Protein AF-A0A3N9UW97-F1 (afdb_monomer_lite)

Structure (mmCIF, N/CA/C/O backbone):
data_AF-A0A3N9UW97-F1
#
_entry.id   AF-A0A3N9UW97-F1
#
loop_
_atom_site.group_PDB
_atom_site.id
_atom_site.type_symbol
_atom_site.label_atom_id
_atom_site.label_alt_id
_atom_site.label_comp_id
_atom_site.label_asym_id
_atom_site.label_entity_id
_atom_site.label_seq_id
_atom_site.pdbx_PDB_ins_code
_atom_site.Cartn_x
_atom_site.Cartn_y
_atom_site.Cartn_z
_atom_site.occupancy
_atom_site.B_iso_or_equiv
_atom_site.auth_seq_id
_atom_site.auth_comp_id
_atom_site.auth_asym_id
_atom_site.auth_atom_id
_atom_site.pdbx_PDB_model_num
ATOM 1 N N . MET A 1 1 ? 48.682 -9.856 -113.787 1.00 35.09 1 MET A N 1
ATOM 2 C CA . MET A 1 1 ? 50.123 -9.952 -114.122 1.00 35.09 1 MET A CA 1
ATOM 3 C C . MET A 1 1 ? 50.894 -9.287 -112.986 1.00 35.09 1 MET A C 1
ATOM 5 O O . MET A 1 1 ? 50.581 -8.142 -112.713 1.00 35.09 1 MET A O 1
ATOM 9 N N . LYS A 1 2 ? 51.543 -10.086 -112.112 1.00 31.75 2 LYS A N 1
ATOM 10 C CA . LYS A 1 2 ? 53.013 -10.136 -111.846 1.00 31.75 2 LYS A CA 1
ATOM 11 C C . LYS A 1 2 ? 53.620 -8.769 -111.469 1.00 31.75 2 LYS A C 1
ATOM 13 O O . LYS A 1 2 ? 53.359 -7.817 -112.177 1.00 31.75 2 LYS A O 1
ATOM 18 N N . GLN A 1 3 ? 54.495 -8.561 -110.486 1.00 30.38 3 GLN A N 1
ATOM 19 C CA . GLN A 1 3 ? 55.274 -9.340 -109.503 1.00 30.38 3 GLN A CA 1
ATOM 20 C C . GLN A 1 3 ? 55.984 -8.245 -108.657 1.00 30.38 3 GLN A C 1
ATOM 22 O O . GLN A 1 3 ? 56.457 -7.274 -109.233 1.00 30.38 3 GLN A O 1
ATOM 27 N N . HIS A 1 4 ? 55.852 -8.202 -107.329 1.00 30.30 4 HIS A N 1
ATOM 28 C CA . HIS A 1 4 ? 56.923 -8.406 -106.323 1.00 30.30 4 HIS A CA 1
ATOM 29 C C . HIS A 1 4 ? 58.379 -7.996 -106.671 1.00 30.30 4 HIS A C 1
ATOM 31 O O . HIS A 1 4 ? 58.970 -8.544 -107.596 1.00 30.30 4 HIS A O 1
ATOM 37 N N . GLY A 1 5 ? 58.974 -7.154 -105.805 1.00 30.78 5 GLY A N 1
ATOM 38 C CA . GLY A 1 5 ? 60.419 -6.883 -105.636 1.00 30.78 5 GLY A CA 1
ATOM 39 C C . GLY A 1 5 ? 60.634 -5.709 -104.649 1.00 30.78 5 GLY A C 1
ATOM 40 O O . GLY A 1 5 ? 60.302 -4.590 -105.010 1.00 30.78 5 GLY A O 1
ATOM 41 N N . LEU A 1 6 ? 60.823 -5.890 -103.331 1.00 28.27 6 LEU A N 1
ATOM 42 C CA . LEU A 1 6 ? 62.025 -6.246 -102.535 1.00 28.27 6 LEU A CA 1
ATOM 43 C C . LEU A 1 6 ? 63.145 -5.162 -102.478 1.00 28.27 6 LEU A C 1
ATOM 45 O O . LEU A 1 6 ? 63.777 -4.914 -103.497 1.00 28.27 6 LEU A O 1
ATOM 49 N N . ILE A 1 7 ? 63.471 -4.711 -101.238 1.00 31.02 7 ILE A N 1
ATOM 50 C CA . ILE A 1 7 ? 64.832 -4.410 -100.675 1.00 31.02 7 ILE A CA 1
ATOM 51 C C . ILE A 1 7 ? 65.502 -3.059 -101.083 1.00 31.02 7 ILE A C 1
ATOM 53 O O . ILE A 1 7 ? 65.446 -2.695 -102.243 1.00 31.02 7 ILE A O 1
ATOM 57 N N . LEU A 1 8 ? 66.181 -2.235 -100.253 1.00 27.64 8 LEU A N 1
ATOM 58 C CA . LEU A 1 8 ? 66.742 -2.315 -98.887 1.00 27.64 8 LEU A CA 1
ATOM 59 C C . LEU A 1 8 ? 67.080 -0.897 -98.327 1.00 27.64 8 LEU A C 1
ATOM 61 O O . LEU A 1 8 ? 67.473 -0.020 -99.086 1.00 27.64 8 LEU A O 1
ATOM 65 N N . MET A 1 9 ? 67.023 -0.767 -96.992 1.00 29.14 9 MET A N 1
ATOM 66 C CA . MET A 1 9 ? 67.871 -0.000 -96.043 1.00 29.14 9 MET A CA 1
ATOM 67 C C . MET A 1 9 ? 68.407 1.417 -96.348 1.00 29.14 9 MET A C 1
ATOM 69 O O . MET A 1 9 ? 69.302 1.599 -97.166 1.00 29.14 9 MET A O 1
ATOM 73 N N . LEU A 1 10 ? 68.110 2.341 -95.422 1.00 31.48 10 LEU A N 1
ATOM 74 C CA . LEU A 1 10 ? 69.148 2.952 -94.577 1.00 31.48 10 LEU A CA 1
ATOM 75 C C . LEU A 1 10 ? 68.584 3.357 -93.202 1.00 31.48 10 LEU A C 1
ATOM 77 O O . LEU A 1 10 ? 67.452 3.805 -93.063 1.00 31.48 10 LEU A O 1
ATOM 81 N N . ILE A 1 11 ? 69.407 3.089 -92.196 1.00 31.36 11 ILE A N 1
ATOM 82 C CA . ILE A 1 11 ? 69.207 3.109 -90.744 1.00 31.36 11 ILE A CA 1
ATOM 83 C C . ILE A 1 11 ? 69.490 4.507 -90.185 1.00 31.36 11 ILE A C 1
ATOM 85 O O . ILE A 1 11 ? 70.532 5.077 -90.492 1.00 31.36 11 ILE A O 1
ATOM 89 N N . ALA A 1 12 ? 68.638 4.996 -89.285 1.00 33.88 12 ALA A N 1
ATOM 90 C CA . ALA A 1 12 ? 69.028 5.930 -88.231 1.00 33.88 12 ALA A CA 1
ATOM 91 C C . ALA A 1 12 ? 68.157 5.686 -86.986 1.00 33.88 12 ALA A C 1
ATOM 93 O O . ALA A 1 12 ? 66.976 5.364 -87.079 1.00 33.88 12 ALA A O 1
ATOM 94 N N . SER A 1 13 ? 68.819 5.738 -85.840 1.00 36.69 13 SER A N 1
ATOM 95 C CA . SER A 1 13 ? 68.495 5.149 -84.542 1.00 36.69 13 SER A CA 1
ATOM 96 C C . SER A 1 13 ? 67.339 5.785 -83.760 1.00 36.69 13 SER A C 1
ATOM 98 O O . SER A 1 13 ? 67.031 6.964 -83.888 1.00 36.69 13 SER A O 1
ATOM 100 N N . VAL A 1 14 ? 66.763 4.943 -82.899 1.00 37.12 14 VAL A N 1
ATOM 101 C CA . VAL A 1 14 ? 65.612 5.129 -82.005 1.00 37.12 14 VAL A CA 1
ATOM 102 C C . VAL A 1 14 ? 65.922 5.996 -80.777 1.00 37.12 14 VAL A C 1
ATOM 104 O O . VAL A 1 14 ? 66.936 5.780 -80.120 1.00 37.12 14 VAL A O 1
ATOM 107 N N . SER A 1 15 ? 64.954 6.837 -80.402 1.00 35.34 15 SER A N 1
ATOM 108 C CA . SER A 1 15 ? 64.503 7.085 -79.014 1.00 35.34 15 SER A CA 1
ATOM 109 C C . SER A 1 15 ? 63.138 7.811 -79.071 1.00 35.34 15 SER A C 1
ATOM 111 O O . SER A 1 15 ? 63.076 8.988 -79.397 1.00 35.34 15 SER A O 1
ATOM 113 N N . SER A 1 16 ? 62.001 7.091 -79.126 1.00 38.81 16 SER A N 1
ATOM 114 C CA . SER A 1 16 ? 61.112 6.705 -77.994 1.00 38.81 16 SER A CA 1
ATOM 115 C C . SER A 1 16 ? 60.554 7.928 -77.237 1.00 38.81 16 SER A C 1
ATOM 117 O O . SER A 1 16 ? 61.348 8.725 -76.757 1.00 38.81 16 SER A O 1
ATOM 119 N N . TYR A 1 17 ? 59.255 8.196 -77.051 1.00 36.88 17 TYR A N 1
ATOM 120 C CA . TYR A 1 17 ? 58.013 7.426 -76.816 1.00 36.88 17 TYR A CA 1
ATOM 121 C C . TYR A 1 17 ? 56.832 8.402 -77.096 1.00 36.88 17 TYR A C 1
ATOM 123 O O . TYR A 1 17 ? 57.067 9.605 -77.108 1.00 36.88 17 TYR A O 1
ATOM 131 N N . ALA A 1 18 ? 55.542 8.093 -77.224 1.00 40.31 18 ALA A N 1
ATOM 132 C CA . ALA A 1 18 ? 54.698 6.945 -77.548 1.00 40.31 18 ALA A CA 1
ATOM 133 C C . ALA A 1 18 ? 53.304 7.565 -77.836 1.00 40.31 18 ALA A C 1
ATOM 135 O O . ALA A 1 18 ? 52.950 8.590 -77.252 1.00 40.31 18 ALA A O 1
ATOM 136 N N . SER A 1 19 ? 52.544 6.992 -78.769 1.00 43.03 19 SER A N 1
ATOM 137 C CA . SER A 1 19 ? 51.223 7.477 -79.182 1.00 43.03 19 SER A CA 1
ATOM 138 C C . SER A 1 19 ? 50.171 7.319 -78.086 1.00 43.03 19 SER A C 1
ATOM 140 O O . SER A 1 19 ? 50.203 6.360 -77.315 1.00 43.03 19 SER A O 1
ATOM 142 N N . ALA A 1 20 ? 49.190 8.220 -78.098 1.00 45.03 20 ALA A N 1
ATOM 143 C CA . ALA A 1 20 ? 47.959 8.116 -77.335 1.00 45.03 20 ALA A CA 1
ATOM 144 C C . ALA A 1 20 ? 47.274 6.753 -77.538 1.00 45.03 20 ALA A C 1
ATOM 146 O O . ALA A 1 20 ? 47.051 6.329 -78.670 1.00 45.03 20 ALA A O 1
ATOM 147 N N . ASN A 1 21 ? 46.906 6.114 -76.432 1.00 48.88 21 ASN A N 1
ATOM 148 C CA . ASN A 1 21 ? 45.809 5.161 -76.375 1.00 48.88 21 ASN A CA 1
ATOM 149 C C . ASN A 1 21 ? 44.967 5.586 -75.171 1.00 48.88 21 ASN A C 1
ATOM 151 O O . ASN A 1 21 ? 45.353 5.362 -74.024 1.00 48.88 21 ASN A O 1
ATOM 155 N N . GLU A 1 22 ? 43.853 6.267 -75.430 1.00 49.88 22 GLU A N 1
ATOM 156 C CA . GLU A 1 22 ? 42.819 6.482 -74.422 1.00 49.88 22 GLU A CA 1
ATOM 157 C C . GLU A 1 22 ? 42.217 5.121 -74.071 1.00 49.88 22 GLU A C 1
ATOM 159 O O . GLU A 1 22 ? 41.384 4.571 -74.790 1.00 49.88 22 GLU A O 1
ATOM 164 N N . ILE A 1 23 ? 42.678 4.545 -72.965 1.00 45.31 23 ILE A N 1
ATOM 165 C CA . ILE A 1 23 ? 42.004 3.422 -72.329 1.00 45.31 23 ILE A CA 1
ATOM 166 C C . ILE A 1 23 ? 40.917 4.042 -71.455 1.00 45.31 23 ILE A C 1
ATOM 168 O O . ILE A 1 23 ? 41.197 4.572 -70.382 1.00 45.31 23 ILE A O 1
ATOM 172 N N . PHE A 1 24 ? 39.671 3.993 -71.923 1.00 46.47 24 PHE A N 1
ATOM 173 C CA . PHE A 1 24 ? 38.509 4.326 -71.106 1.00 46.47 24 PHE A CA 1
ATOM 174 C C . PHE A 1 24 ? 38.299 3.189 -70.096 1.00 46.47 24 PHE A C 1
ATOM 176 O O . PHE A 1 24 ? 37.532 2.254 -70.319 1.00 46.47 24 PHE A O 1
ATOM 183 N N . THR A 1 25 ? 39.048 3.211 -68.994 1.00 42.72 25 THR A N 1
ATOM 184 C CA . THR A 1 25 ? 38.786 2.330 -67.858 1.00 42.72 25 THR A CA 1
ATOM 185 C C . THR A 1 25 ? 37.546 2.845 -67.140 1.00 42.72 25 THR A C 1
ATOM 187 O O . THR A 1 25 ? 37.633 3.751 -66.313 1.00 42.72 25 THR A O 1
ATOM 190 N N . THR A 1 26 ? 36.381 2.262 -67.423 1.00 44.06 26 THR A N 1
ATOM 191 C CA . THR A 1 26 ? 35.265 2.276 -66.473 1.00 44.06 26 THR A CA 1
ATOM 192 C C . THR A 1 26 ? 35.674 1.446 -65.264 1.00 44.06 26 THR A C 1
ATOM 194 O O . THR A 1 26 ? 35.415 0.246 -65.190 1.00 44.06 26 THR A O 1
ATOM 197 N N . THR A 1 27 ? 36.357 2.078 -64.315 1.00 42.50 27 THR A N 1
ATOM 198 C CA . THR A 1 27 ? 36.495 1.567 -62.957 1.00 42.50 27 THR A CA 1
ATOM 199 C C . THR A 1 27 ? 35.118 1.627 -62.308 1.00 42.50 27 THR A C 1
ATOM 201 O O . THR A 1 27 ? 34.724 2.627 -61.713 1.00 42.50 27 THR A O 1
ATOM 204 N N . THR A 1 28 ? 34.355 0.539 -62.409 1.00 45.56 28 THR A N 1
ATOM 205 C CA . THR A 1 28 ? 33.313 0.269 -61.419 1.00 45.56 28 THR A CA 1
ATOM 206 C C . THR A 1 28 ? 34.033 0.092 -60.088 1.00 45.56 28 THR A C 1
ATOM 208 O O . THR A 1 28 ? 34.672 -0.932 -59.852 1.00 45.56 28 THR A O 1
ATOM 211 N N . SER A 1 29 ? 34.007 1.133 -59.258 1.00 46.00 29 SER A N 1
ATOM 212 C CA . SER A 1 29 ? 34.440 1.085 -57.865 1.00 46.00 29 SER A CA 1
ATOM 213 C C . SER A 1 29 ? 33.628 0.002 -57.151 1.00 46.00 29 SER A C 1
ATOM 215 O O . SER A 1 29 ? 32.494 0.232 -56.735 1.00 46.00 29 SER A O 1
ATOM 217 N N . TYR A 1 30 ? 34.169 -1.215 -57.069 1.00 52.31 30 TYR A N 1
ATOM 218 C CA . TYR A 1 30 ? 33.639 -2.243 -56.186 1.00 52.31 30 TYR A CA 1
ATOM 219 C C . TYR A 1 30 ? 33.974 -1.804 -54.762 1.00 52.31 30 TYR A C 1
ATOM 221 O O . TYR A 1 30 ? 35.062 -2.074 -54.253 1.00 52.31 30 TYR A O 1
ATOM 229 N N . LYS A 1 31 ? 33.056 -1.058 -54.141 1.00 53.84 31 LYS A N 1
ATOM 230 C CA . LYS A 1 31 ? 33.054 -0.864 -52.694 1.00 53.84 31 LYS A CA 1
ATOM 231 C C . LYS A 1 31 ? 32.688 -2.233 -52.108 1.00 53.84 31 LYS A C 1
ATOM 233 O O . LYS A 1 31 ? 31.548 -2.650 -52.319 1.00 53.84 31 LYS A O 1
ATOM 238 N N . PRO A 1 32 ? 33.610 -2.961 -51.446 1.00 59.16 32 PRO A N 1
ATOM 239 C CA . PRO A 1 32 ? 33.227 -4.190 -50.760 1.00 59.16 32 PRO A CA 1
ATOM 240 C C . PRO A 1 32 ? 32.055 -3.861 -49.825 1.00 59.16 32 PRO A C 1
ATOM 242 O O . PRO A 1 32 ? 32.032 -2.739 -49.299 1.00 59.16 32 PRO A O 1
ATOM 245 N N . PRO A 1 33 ? 31.067 -4.761 -49.653 1.00 62.41 33 PRO A N 1
ATOM 246 C CA . PRO A 1 33 ? 30.002 -4.526 -48.689 1.00 62.41 33 PRO A CA 1
ATOM 247 C C . PRO A 1 33 ? 30.676 -4.213 -47.356 1.00 62.41 33 PRO A C 1
ATOM 249 O O . PRO A 1 33 ? 31.452 -5.007 -46.830 1.00 62.41 33 PRO A O 1
ATOM 252 N N . MET A 1 34 ? 30.504 -2.973 -46.900 1.00 67.75 34 MET A N 1
ATOM 253 C CA . MET A 1 34 ? 31.016 -2.572 -45.607 1.00 67.75 34 MET A CA 1
ATOM 254 C C . MET A 1 34 ? 30.079 -3.241 -44.618 1.00 67.75 34 MET A C 1
ATOM 256 O O . MET A 1 34 ? 28.900 -2.904 -44.580 1.00 67.75 34 MET A O 1
ATOM 260 N N . ASP A 1 35 ? 30.577 -4.242 -43.908 1.00 78.69 35 ASP A N 1
ATOM 261 C CA . ASP A 1 35 ? 29.821 -4.846 -42.825 1.00 78.69 35 ASP A CA 1
ATOM 262 C C . ASP A 1 35 ? 29.872 -3.888 -41.640 1.00 78.69 35 ASP A C 1
ATOM 264 O O . ASP A 1 35 ? 30.930 -3.359 -41.277 1.00 78.69 35 ASP A O 1
ATOM 268 N N . CYS A 1 36 ? 28.706 -3.621 -41.066 1.00 87.12 36 CYS A N 1
ATOM 269 C CA . CYS A 1 36 ? 28.604 -2.811 -39.869 1.00 87.12 36 CYS A CA 1
ATOM 270 C C . CYS A 1 36 ? 28.523 -3.709 -38.638 1.00 87.12 36 CYS A C 1
ATOM 272 O O . CYS A 1 36 ? 27.927 -4.780 -38.673 1.00 87.12 36 CYS A O 1
ATOM 274 N N . MET A 1 37 ? 29.126 -3.256 -37.545 1.00 88.50 37 MET A N 1
ATOM 275 C CA . MET A 1 37 ? 29.062 -3.927 -36.252 1.00 88.50 37 MET A CA 1
ATOM 276 C C . MET A 1 37 ? 28.127 -3.142 -35.342 1.00 88.50 37 MET A C 1
ATOM 278 O O . MET A 1 37 ? 28.272 -1.923 -35.237 1.00 88.50 37 MET A O 1
ATOM 282 N N . LEU A 1 38 ? 27.193 -3.840 -34.703 1.00 92.12 38 LEU A N 1
ATOM 283 C CA . LEU A 1 38 ? 26.271 -3.292 -33.717 1.00 92.12 38 LEU A CA 1
ATOM 284 C C . LEU A 1 38 ? 26.439 -4.054 -32.404 1.00 92.12 38 LEU A C 1
ATOM 286 O O . LEU A 1 38 ? 26.321 -5.277 -32.391 1.00 92.12 38 LEU A O 1
ATOM 290 N N . TYR A 1 39 ? 26.709 -3.334 -31.320 1.00 94.38 39 TYR A N 1
ATOM 291 C CA . TYR A 1 39 ? 26.769 -3.889 -29.972 1.00 94.38 39 TYR A CA 1
ATOM 292 C C . TYR A 1 39 ? 25.579 -3.403 -29.144 1.00 94.38 39 TYR A C 1
ATOM 294 O O . TYR A 1 39 ? 25.269 -2.214 -29.146 1.00 94.38 39 TYR A O 1
ATOM 302 N N . ILE A 1 40 ? 24.879 -4.322 -28.482 1.00 96.06 40 ILE A N 1
ATOM 303 C CA . ILE A 1 40 ? 23.646 -4.025 -27.747 1.00 96.06 40 ILE A CA 1
ATOM 304 C C . ILE A 1 40 ? 23.781 -4.552 -26.324 1.00 96.06 40 ILE A C 1
ATOM 306 O O . ILE A 1 40 ? 23.981 -5.753 -26.114 1.00 96.06 40 ILE A O 1
ATOM 310 N N . THR A 1 41 ? 23.633 -3.662 -25.351 1.00 96.19 41 THR A N 1
ATOM 311 C CA . THR A 1 41 ? 23.689 -3.982 -23.921 1.00 96.19 41 THR A CA 1
ATOM 312 C C . THR A 1 41 ? 22.477 -3.425 -23.181 1.00 96.19 41 THR A C 1
ATOM 314 O O . THR A 1 41 ? 21.645 -2.714 -23.745 1.00 96.19 41 THR A O 1
ATOM 317 N N . THR A 1 42 ? 22.355 -3.793 -21.909 1.00 96.38 42 THR A N 1
ATOM 318 C CA . THR A 1 42 ? 21.318 -3.307 -20.999 1.00 96.38 42 THR A CA 1
ATOM 319 C C . THR A 1 42 ? 21.966 -2.739 -19.739 1.00 96.38 42 THR A C 1
ATOM 321 O O . THR A 1 42 ? 23.027 -3.211 -19.316 1.00 96.38 42 THR A O 1
ATOM 324 N N . SER A 1 43 ? 21.353 -1.715 -19.150 1.00 92.50 43 SER A N 1
ATOM 325 C CA . SER A 1 43 ? 21.823 -1.084 -17.915 1.00 92.50 43 SER A CA 1
ATOM 326 C C . SER A 1 43 ? 20.636 -0.759 -16.997 1.00 92.50 43 SER A C 1
ATOM 328 O O . SER A 1 43 ? 19.773 0.001 -17.421 1.00 92.50 43 SER A O 1
ATOM 330 N N . PRO A 1 44 ? 20.565 -1.319 -15.773 1.00 92.75 44 PRO A N 1
ATOM 331 C CA . PRO A 1 44 ? 21.402 -2.407 -15.273 1.00 92.75 44 PRO A CA 1
ATOM 332 C C . PRO A 1 44 ? 21.143 -3.709 -16.050 1.00 92.75 44 PRO A C 1
ATOM 334 O O . PRO A 1 44 ? 20.051 -3.932 -16.565 1.00 92.75 44 PRO A O 1
ATOM 337 N N . GLN A 1 45 ? 22.121 -4.625 -16.080 1.00 89.81 45 GLN A N 1
ATOM 338 C CA . GLN A 1 45 ? 21.975 -5.910 -16.789 1.00 89.81 45 GLN A CA 1
ATOM 339 C C . GLN A 1 45 ? 20.796 -6.755 -16.269 1.00 89.81 45 GLN A C 1
ATOM 341 O O . GLN A 1 45 ? 20.209 -7.540 -17.008 1.00 89.81 45 GLN A O 1
ATOM 346 N N . GLN A 1 46 ? 20.450 -6.601 -14.989 1.00 86.44 46 GLN A N 1
ATOM 347 C CA . GLN A 1 46 ? 19.323 -7.294 -14.359 1.00 86.44 46 GLN A CA 1
ATOM 348 C C . GLN A 1 46 ? 17.965 -6.729 -14.795 1.00 86.44 46 GLN A C 1
ATOM 350 O O . GLN A 1 46 ? 16.974 -7.451 -14.707 1.00 86.44 46 GLN A O 1
ATOM 355 N N . GLY A 1 47 ? 17.928 -5.485 -15.287 1.00 83.00 47 GLY A N 1
ATOM 356 C CA . GLY A 1 47 ? 16.683 -4.762 -15.529 1.00 83.00 47 GLY A CA 1
ATOM 357 C C . GLY A 1 47 ? 15.892 -5.224 -16.746 1.00 83.00 47 GLY A C 1
ATOM 358 O O . GLY A 1 47 ? 14.693 -4.984 -16.846 1.00 83.00 47 GLY A O 1
ATOM 359 N N . GLY A 1 48 ? 16.527 -5.950 -17.658 1.00 92.19 48 GLY A N 1
ATOM 360 C CA . GLY A 1 48 ? 15.838 -6.504 -18.809 1.00 92.19 48 GLY A CA 1
ATOM 361 C C . GLY A 1 48 ? 16.780 -7.119 -19.825 1.00 92.19 48 GLY A C 1
ATOM 362 O O . GLY A 1 48 ? 17.996 -7.212 -19.631 1.00 92.19 48 GLY A O 1
ATOM 363 N N . THR A 1 49 ? 16.193 -7.516 -20.944 1.00 95.94 49 THR A N 1
ATOM 364 C CA . THR A 1 49 ? 16.888 -8.019 -22.128 1.00 95.94 49 THR A CA 1
ATOM 365 C C . THR A 1 49 ? 16.493 -7.202 -23.359 1.00 95.94 49 THR A C 1
ATOM 367 O O . THR A 1 49 ? 15.674 -6.288 -23.285 1.00 95.94 49 THR A O 1
ATOM 370 N N . THR A 1 50 ? 17.073 -7.511 -24.513 1.00 96.88 50 THR A N 1
ATOM 371 C CA . THR A 1 50 ? 16.628 -6.974 -25.804 1.00 96.88 50 THR A CA 1
ATOM 372 C C . THR A 1 50 ? 16.331 -8.111 -26.773 1.00 96.88 50 THR A C 1
ATOM 374 O O . THR A 1 50 ? 16.754 -9.248 -26.563 1.00 96.88 50 THR A O 1
ATOM 377 N N . THR A 1 51 ? 15.650 -7.829 -27.884 1.00 95.69 51 THR A N 1
ATOM 378 C CA . THR A 1 51 ? 15.436 -8.829 -28.950 1.00 95.69 51 THR A CA 1
ATOM 379 C C . THR A 1 51 ? 16.734 -9.322 -29.597 1.00 95.69 51 THR A C 1
ATOM 381 O O . THR A 1 51 ? 16.728 -10.348 -30.276 1.00 95.69 51 THR A O 1
ATOM 384 N N . LYS A 1 52 ? 17.844 -8.582 -29.442 1.00 89.69 52 LYS A N 1
ATOM 385 C CA . LYS A 1 52 ? 19.152 -8.863 -30.057 1.00 89.69 52 LYS A CA 1
ATOM 386 C C . LYS A 1 52 ? 20.295 -8.464 -29.106 1.00 89.69 52 LYS A C 1
ATOM 388 O O . LYS A 1 52 ? 20.971 -7.478 -29.374 1.00 89.69 52 LYS A O 1
ATOM 393 N N . PRO A 1 53 ? 20.553 -9.184 -28.003 1.00 93.44 53 PRO A N 1
ATOM 394 C CA . PRO A 1 53 ? 21.643 -8.825 -27.098 1.00 93.44 53 PRO A CA 1
ATOM 395 C C . PRO A 1 53 ? 23.012 -9.123 -27.731 1.00 93.44 53 PRO A C 1
ATOM 397 O O . PRO A 1 53 ? 23.131 -10.019 -28.571 1.00 93.44 53 PRO A O 1
ATOM 400 N N . GLY A 1 54 ? 24.054 -8.403 -27.313 1.00 92.62 54 GLY A N 1
ATOM 401 C CA . GLY A 1 54 ? 25.440 -8.675 -27.701 1.00 92.62 54 GLY A CA 1
ATOM 402 C C . GLY A 1 54 ? 25.859 -8.089 -29.052 1.00 92.62 54 GLY A C 1
ATOM 403 O O . GLY A 1 54 ? 25.337 -7.067 -29.494 1.00 92.62 54 GLY A O 1
ATOM 404 N N . GLU A 1 55 ? 26.867 -8.703 -29.675 1.00 93.50 55 GLU A N 1
ATOM 405 C CA . GLU A 1 55 ? 27.489 -8.233 -30.920 1.00 93.50 55 GLU A CA 1
ATOM 406 C C . GLU A 1 55 ? 26.827 -8.834 -32.166 1.00 93.50 55 GLU A C 1
ATOM 408 O O . GLU A 1 55 ? 26.637 -10.047 -32.263 1.00 93.50 55 GLU A O 1
ATOM 413 N N . HIS A 1 56 ? 26.544 -7.985 -33.157 1.00 91.44 56 HIS A N 1
ATOM 414 C CA . HIS A 1 56 ? 25.912 -8.367 -34.421 1.00 91.44 56 HIS A CA 1
ATOM 415 C C . HIS A 1 56 ? 26.662 -7.789 -35.622 1.00 91.44 56 HIS A C 1
ATOM 417 O O . HIS A 1 56 ? 26.945 -6.590 -35.679 1.00 91.44 56 HIS A O 1
ATOM 423 N N . PHE A 1 57 ? 26.929 -8.639 -36.619 1.00 90.44 57 PHE A N 1
ATOM 424 C CA . PHE A 1 57 ? 27.471 -8.238 -37.919 1.00 90.44 57 PHE A CA 1
ATOM 425 C C . PHE A 1 57 ? 26.333 -8.041 -38.920 1.00 90.44 57 PHE A C 1
ATOM 427 O O . PHE A 1 57 ? 25.639 -8.990 -39.285 1.00 90.44 57 PHE A O 1
ATOM 434 N N . ILE A 1 58 ? 26.151 -6.805 -39.379 1.00 89.88 58 ILE A N 1
ATOM 435 C CA . ILE A 1 58 ? 25.092 -6.426 -40.308 1.00 89.88 58 ILE A CA 1
ATOM 436 C C . ILE A 1 58 ? 25.672 -6.248 -41.705 1.00 89.88 58 ILE A C 1
ATOM 438 O O . ILE A 1 58 ? 26.335 -5.250 -42.012 1.00 89.88 58 ILE A O 1
ATOM 442 N N . GLN A 1 59 ? 25.362 -7.215 -42.567 1.00 86.56 59 GLN A N 1
ATOM 443 C CA . GLN A 1 59 ? 25.721 -7.154 -43.977 1.00 86.56 59 GLN A CA 1
ATOM 444 C C . GLN A 1 59 ? 25.028 -5.974 -44.657 1.00 86.56 59 GLN A C 1
ATOM 446 O O . GLN A 1 59 ? 23.812 -5.787 -44.553 1.00 86.56 59 GLN A O 1
ATOM 451 N N . GLY A 1 60 ? 25.822 -5.157 -45.349 1.00 86.25 60 GLY A N 1
ATOM 452 C CA . GLY A 1 60 ? 25.327 -3.994 -46.086 1.00 86.25 60 GLY A CA 1
ATOM 453 C C . GLY A 1 60 ? 24.788 -2.857 -45.214 1.00 86.25 60 GLY A C 1
ATOM 454 O O . GLY A 1 60 ? 24.184 -1.941 -45.766 1.00 86.25 60 GLY A O 1
ATOM 455 N N . CYS A 1 61 ? 25.010 -2.895 -43.891 1.00 87.94 61 CYS A N 1
ATOM 456 C CA . CYS A 1 61 ? 24.611 -1.840 -42.952 1.00 87.94 61 CYS A CA 1
ATOM 457 C C . CYS A 1 61 ? 23.121 -1.458 -43.050 1.00 87.94 61 CYS A C 1
ATOM 459 O O . CYS A 1 61 ? 22.774 -0.278 -43.033 1.00 87.94 61 CYS A O 1
ATOM 461 N N . SER A 1 62 ? 22.241 -2.451 -43.196 1.00 89.75 62 SER A N 1
ATOM 462 C CA . SER A 1 62 ? 20.792 -2.226 -43.252 1.00 89.75 62 SER A CA 1
ATOM 463 C C . SER A 1 62 ? 20.208 -1.876 -41.872 1.00 89.75 62 SER A C 1
ATOM 465 O O . SER A 1 62 ? 20.700 -2.405 -40.870 1.00 89.75 62 SER A O 1
ATOM 467 N N . PRO A 1 63 ? 19.156 -1.037 -41.795 1.00 91.81 63 PRO A N 1
ATOM 468 C CA . PRO A 1 63 ? 18.568 -0.623 -40.522 1.00 91.81 63 PRO A CA 1
ATOM 469 C C . PRO A 1 63 ? 18.132 -1.807 -39.655 1.00 91.81 63 PRO A C 1
ATOM 471 O O . PRO A 1 63 ? 17.626 -2.806 -40.171 1.00 91.81 63 PRO A O 1
ATOM 474 N N . GLN A 1 64 ? 18.321 -1.707 -38.337 1.00 93.56 64 GLN A N 1
ATOM 475 C CA . GLN A 1 64 ? 17.974 -2.771 -37.390 1.00 93.56 64 GLN A CA 1
ATOM 476 C C . GLN A 1 64 ? 16.940 -2.302 -36.375 1.00 93.56 64 GLN A C 1
ATOM 478 O O . GLN A 1 64 ? 17.202 -1.376 -35.618 1.00 93.56 64 GLN A O 1
ATOM 483 N N . THR A 1 65 ? 15.806 -2.994 -36.292 1.00 95.06 65 THR A N 1
ATOM 484 C CA . THR A 1 65 ? 14.858 -2.810 -35.187 1.00 95.06 65 THR A CA 1
ATOM 485 C C . THR A 1 65 ? 15.288 -3.643 -33.981 1.00 95.06 65 THR A C 1
ATOM 487 O O . THR A 1 65 ? 15.633 -4.825 -34.131 1.00 95.06 65 THR A O 1
ATOM 490 N N . VAL A 1 66 ? 15.291 -3.013 -32.807 1.00 95.94 66 VAL A N 1
ATOM 491 C CA . VAL A 1 66 ? 15.636 -3.609 -31.514 1.00 95.94 66 VAL A CA 1
ATOM 492 C C . VAL A 1 66 ? 14.578 -3.193 -30.499 1.00 95.94 66 VAL A C 1
ATOM 494 O O . VAL A 1 66 ? 14.272 -2.012 -30.368 1.00 95.94 66 VAL A O 1
ATOM 497 N N . GLU A 1 67 ? 14.024 -4.162 -29.785 1.00 97.06 67 GLU A N 1
ATOM 498 C CA . GLU A 1 67 ? 13.072 -3.934 -28.699 1.00 97.06 67 GLU A CA 1
ATOM 499 C C . GLU A 1 67 ? 13.743 -4.257 -27.363 1.00 97.06 67 GLU A C 1
ATOM 501 O O . GLU A 1 67 ? 14.470 -5.249 -27.252 1.00 97.06 67 GLU A O 1
ATOM 506 N N . ALA A 1 68 ? 13.519 -3.402 -26.372 1.00 96.50 68 ALA A N 1
ATOM 507 C CA . ALA A 1 68 ? 13.889 -3.613 -24.983 1.00 96.50 68 ALA A CA 1
ATOM 508 C C . ALA A 1 68 ? 12.725 -4.291 -24.256 1.00 96.50 68 ALA A C 1
ATOM 510 O O . ALA A 1 68 ? 11.584 -3.839 -24.337 1.00 96.50 68 ALA A O 1
ATOM 511 N N . ILE A 1 69 ? 13.022 -5.372 -23.543 1.00 94.94 69 ILE A N 1
ATOM 512 C CA . ILE A 1 69 ? 12.049 -6.197 -22.832 1.00 94.94 69 ILE A CA 1
ATOM 513 C C . ILE A 1 69 ? 12.426 -6.142 -21.347 1.00 94.94 69 ILE A C 1
ATOM 515 O O . ILE A 1 69 ? 13.411 -6.782 -20.959 1.00 94.94 69 ILE A O 1
ATOM 519 N N . PRO A 1 70 ? 11.704 -5.365 -20.523 1.00 90.69 70 PRO A N 1
ATOM 520 C CA . PRO A 1 70 ? 11.971 -5.292 -19.092 1.00 90.69 70 PRO A CA 1
ATOM 521 C C . PRO A 1 70 ? 11.768 -6.651 -18.415 1.00 90.69 70 PRO A C 1
ATOM 523 O O . PRO A 1 70 ? 10.888 -7.426 -18.796 1.00 90.69 70 PRO A O 1
ATOM 526 N N . HIS A 1 71 ? 12.582 -6.947 -17.406 1.00 86.00 71 HIS A N 1
ATOM 527 C CA . HIS A 1 71 ? 12.284 -8.020 -16.459 1.00 86.00 71 HIS A CA 1
ATOM 528 C C . HIS A 1 71 ? 11.302 -7.523 -15.385 1.00 86.00 71 HIS A C 1
ATOM 530 O O . HIS A 1 71 ? 11.087 -6.323 -15.231 1.00 86.00 71 HIS A O 1
ATOM 536 N N . THR A 1 72 ? 10.708 -8.447 -14.625 1.00 78.75 72 THR A N 1
ATOM 537 C CA . THR A 1 72 ? 9.848 -8.111 -13.478 1.00 78.75 72 THR A CA 1
ATOM 538 C C . THR A 1 72 ? 10.565 -7.162 -12.512 1.00 78.75 72 THR A C 1
ATOM 540 O O . THR A 1 72 ? 11.725 -7.400 -12.177 1.00 78.75 72 THR A O 1
ATOM 543 N N . GLY A 1 73 ? 9.876 -6.104 -12.067 1.00 68.31 73 GLY A N 1
ATOM 544 C CA . GLY A 1 73 ? 10.440 -5.073 -11.183 1.00 68.31 73 GLY A CA 1
ATOM 545 C C . GLY A 1 73 ? 11.212 -3.964 -11.909 1.00 68.31 73 GLY A C 1
ATOM 546 O O . GLY A 1 73 ? 11.866 -3.146 -11.270 1.00 68.31 73 GLY A O 1
ATOM 547 N N . PHE A 1 74 ? 11.160 -3.913 -13.242 1.00 82.94 74 PHE A N 1
ATOM 548 C CA . PHE A 1 74 ? 11.834 -2.894 -14.045 1.00 82.94 74 PHE A CA 1
ATOM 549 C C . PHE A 1 74 ? 10.934 -2.363 -15.154 1.00 82.94 74 PHE A C 1
ATOM 551 O O . PHE A 1 74 ? 10.048 -3.055 -15.656 1.00 82.94 74 PHE A O 1
ATOM 558 N N . THR A 1 75 ? 11.196 -1.128 -15.564 1.00 87.00 75 THR A N 1
ATOM 559 C CA . THR A 1 75 ? 10.592 -0.511 -16.741 1.00 87.00 75 THR A CA 1
ATOM 560 C C . THR A 1 75 ? 11.679 -0.041 -17.690 1.00 87.00 75 THR A C 1
ATOM 562 O O . THR A 1 75 ? 12.773 0.342 -17.279 1.00 87.00 75 THR A O 1
ATOM 565 N N . PHE A 1 76 ? 11.383 -0.074 -18.985 1.00 92.69 76 PHE A N 1
ATOM 566 C CA . PHE A 1 76 ? 12.248 0.559 -19.965 1.00 92.69 76 PHE A CA 1
ATOM 567 C C . PHE A 1 76 ? 12.183 2.079 -19.775 1.00 92.69 76 PHE A C 1
ATOM 569 O O . PHE A 1 76 ? 11.097 2.654 -19.735 1.00 92.69 76 PHE A O 1
ATOM 576 N N . SER A 1 77 ? 13.351 2.703 -19.660 1.00 85.56 77 SER A N 1
ATOM 577 C CA . SER A 1 77 ? 13.503 4.145 -19.492 1.00 85.56 77 SER A CA 1
ATOM 578 C C . SER A 1 77 ? 13.745 4.807 -20.845 1.00 85.56 77 SER A C 1
ATOM 580 O O . SER A 1 77 ? 12.921 5.577 -21.335 1.00 85.56 77 SER A O 1
ATOM 582 N N . HIS A 1 78 ? 14.876 4.485 -21.477 1.00 92.44 78 HIS A N 1
ATOM 583 C CA . HIS A 1 78 ? 15.297 5.067 -22.747 1.00 92.44 78 HIS A CA 1
ATOM 584 C C . HIS A 1 78 ? 16.440 4.271 -23.391 1.00 92.44 78 HIS A C 1
ATOM 586 O O . HIS A 1 78 ? 17.051 3.390 -22.786 1.00 92.44 78 HIS A O 1
ATOM 592 N N . TRP A 1 79 ? 16.738 4.600 -24.644 1.00 95.69 79 TRP A N 1
ATOM 593 C CA . TRP A 1 79 ? 17.940 4.173 -25.348 1.00 95.69 79 TRP A CA 1
ATOM 594 C C . TRP A 1 79 ? 19.017 5.249 -25.247 1.00 95.69 79 TRP A C 1
ATOM 596 O O . TRP A 1 79 ? 18.741 6.433 -25.4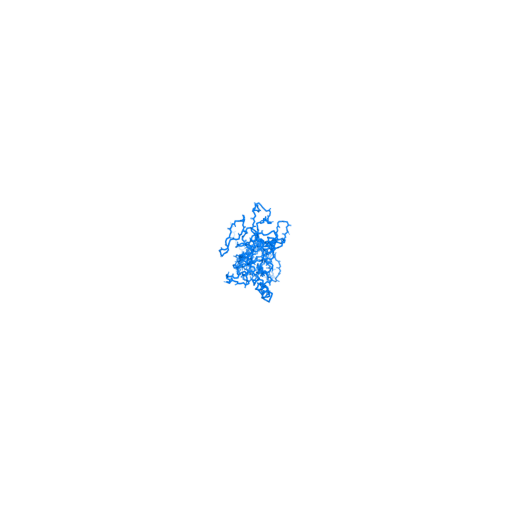62 1.00 95.69 79 TRP A O 1
ATOM 606 N N . GLU A 1 80 ? 20.256 4.829 -25.027 1.00 93.25 80 GLU A N 1
ATOM 607 C CA . GLU A 1 80 ? 21.443 5.687 -25.067 1.00 93.25 80 GLU A CA 1
ATOM 608 C C . GLU A 1 80 ? 22.609 4.991 -25.786 1.00 93.25 80 GLU A C 1
ATOM 610 O O . GLU A 1 80 ? 22.566 3.792 -26.066 1.00 93.25 80 GLU A O 1
ATOM 615 N N . ASN A 1 81 ? 23.659 5.735 -26.121 1.00 92.25 81 ASN A N 1
ATOM 616 C CA . ASN A 1 81 ? 24.934 5.153 -26.541 1.00 92.25 81 ASN A CA 1
ATOM 617 C C . ASN A 1 81 ? 25.786 4.768 -25.319 1.00 92.25 81 ASN A C 1
ATOM 619 O O . ASN A 1 81 ? 25.562 5.232 -24.208 1.00 92.25 81 ASN A O 1
ATOM 623 N N . ASN A 1 82 ? 26.856 4.000 -25.542 1.00 87.50 82 ASN A N 1
ATOM 624 C CA . ASN A 1 82 ? 27.806 3.613 -24.483 1.00 87.50 82 ASN A CA 1
ATOM 625 C C . ASN A 1 82 ? 28.487 4.786 -23.746 1.00 87.50 82 ASN A C 1
ATOM 627 O O . ASN A 1 82 ? 29.103 4.565 -22.707 1.00 87.50 82 ASN A O 1
ATOM 631 N N . ASP A 1 83 ? 28.460 5.999 -24.299 1.00 87.50 83 ASP A N 1
ATOM 632 C CA . ASP A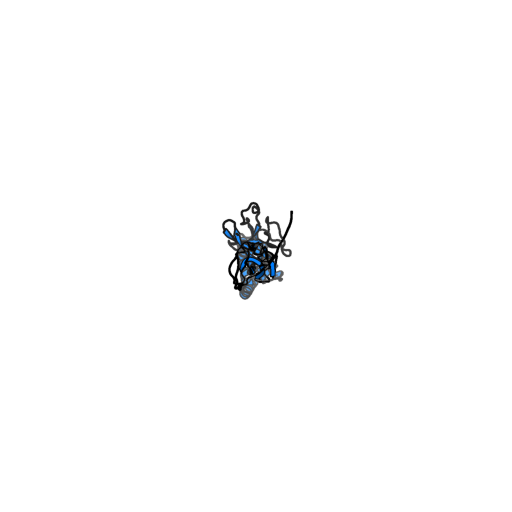 1 83 ? 28.986 7.208 -23.656 1.00 87.50 83 ASP A CA 1
ATOM 633 C C . ASP A 1 83 ? 27.936 7.950 -22.804 1.00 87.50 83 ASP A C 1
ATOM 635 O O . ASP A 1 83 ? 28.238 9.015 -22.267 1.00 87.50 83 ASP A O 1
ATOM 639 N N . GLY A 1 84 ? 26.724 7.394 -22.678 1.00 83.44 84 GLY A N 1
ATOM 640 C CA . GLY A 1 84 ? 25.591 7.990 -21.968 1.00 83.44 84 GLY A CA 1
ATOM 641 C C . GLY A 1 84 ? 24.835 9.046 -22.779 1.00 83.44 84 GLY A C 1
ATOM 642 O O . GLY A 1 84 ? 24.019 9.788 -22.235 1.00 83.44 84 GLY A O 1
ATOM 643 N N . SER A 1 85 ? 25.122 9.193 -24.080 1.00 83.94 85 SER A N 1
ATOM 644 C CA . SER A 1 85 ? 24.364 10.122 -24.919 1.00 83.94 85 SER A CA 1
ATOM 645 C C . SER A 1 85 ? 22.991 9.551 -25.280 1.00 83.94 85 SER A C 1
ATOM 647 O O . SER A 1 85 ? 22.877 8.480 -25.876 1.00 83.94 85 SER A O 1
ATOM 649 N N . PHE A 1 86 ? 21.946 10.305 -24.939 1.00 88.06 86 PHE A N 1
ATOM 650 C CA . PHE A 1 86 ? 20.552 9.964 -25.213 1.00 88.06 86 PHE A CA 1
ATOM 651 C C . PHE A 1 86 ? 20.287 9.727 -26.711 1.00 88.06 86 PHE A C 1
ATOM 653 O O . PHE A 1 86 ? 20.723 10.512 -27.558 1.00 88.06 86 PHE A O 1
ATOM 660 N N . LEU A 1 87 ? 19.518 8.679 -27.027 1.00 86.50 87 LEU A N 1
ATOM 661 C CA . LEU A 1 87 ? 19.088 8.343 -28.387 1.00 86.50 87 LEU A CA 1
ATOM 662 C C . LEU A 1 87 ? 17.577 8.487 -28.585 1.00 86.50 87 LEU A C 1
ATOM 664 O O . LEU A 1 87 ? 17.152 9.127 -29.546 1.00 86.50 87 LEU A O 1
ATOM 668 N N . SER A 1 88 ? 16.765 7.843 -27.741 1.00 87.06 88 SER A N 1
ATOM 669 C CA . SER A 1 88 ? 15.313 7.778 -27.943 1.00 87.06 88 SER A CA 1
ATOM 670 C C . SER A 1 88 ? 14.571 7.272 -26.707 1.00 87.06 88 SER A C 1
ATOM 672 O O . SER A 1 88 ? 15.089 6.424 -25.988 1.00 87.06 88 SER A O 1
ATOM 674 N N . TYR A 1 89 ? 13.325 7.713 -26.527 1.00 84.12 89 TYR A N 1
ATOM 675 C CA . TYR A 1 89 ? 12.359 7.089 -25.610 1.00 84.12 89 TYR A CA 1
ATOM 676 C C . TYR A 1 89 ? 11.484 6.028 -26.303 1.00 84.12 89 TYR A C 1
ATOM 678 O O . TYR A 1 89 ? 10.761 5.291 -25.644 1.00 84.12 89 TYR A O 1
ATOM 686 N N . GLU A 1 90 ? 11.538 5.935 -27.634 1.00 86.38 90 GLU A N 1
ATOM 687 C CA . GLU A 1 90 ? 10.734 4.983 -28.405 1.00 86.38 90 GLU A CA 1
ATOM 688 C C . GLU A 1 90 ? 11.260 3.553 -28.244 1.00 86.38 90 GLU A C 1
ATOM 690 O O . GLU A 1 90 ? 12.448 3.283 -28.452 1.00 86.38 90 GLU A O 1
ATOM 695 N N . ASN A 1 91 ? 10.358 2.625 -27.936 1.00 92.25 91 ASN A N 1
ATOM 696 C CA . ASN A 1 91 ? 10.634 1.197 -27.858 1.00 92.25 91 ASN A CA 1
ATOM 697 C C . ASN A 1 91 ? 9.530 0.433 -28.609 1.00 92.25 91 ASN A C 1
ATOM 699 O O . ASN A 1 91 ? 8.372 0.527 -28.199 1.00 92.25 91 ASN A O 1
ATOM 703 N N . PRO A 1 92 ? 9.840 -0.308 -29.691 1.00 96.69 92 PRO A N 1
ATOM 704 C CA . PRO A 1 92 ? 11.170 -0.600 -30.251 1.00 96.69 92 PRO A CA 1
ATOM 705 C C . PRO A 1 92 ? 11.875 0.592 -30.929 1.00 96.69 92 PRO A C 1
ATOM 707 O O . PRO A 1 92 ? 11.226 1.457 -31.513 1.00 96.69 92 PRO A O 1
ATOM 710 N N . ILE A 1 93 ? 13.215 0.592 -30.948 1.00 94.69 93 ILE A N 1
ATOM 711 C CA . ILE A 1 93 ? 14.036 1.560 -31.701 1.00 94.69 93 ILE A CA 1
ATOM 712 C C . ILE A 1 93 ? 14.474 0.989 -33.056 1.00 94.69 93 ILE A C 1
ATOM 714 O O . ILE A 1 93 ? 14.775 -0.199 -33.173 1.00 94.69 93 ILE A O 1
ATOM 718 N N . THR A 1 94 ? 14.557 1.838 -34.088 1.00 95.00 94 THR A N 1
ATOM 719 C CA . THR A 1 94 ? 15.190 1.495 -35.376 1.00 95.00 94 THR A CA 1
ATOM 720 C C . THR A 1 94 ? 16.549 2.178 -35.497 1.00 95.00 94 THR A C 1
ATOM 722 O O . THR A 1 94 ? 16.648 3.401 -35.489 1.00 95.00 94 THR A O 1
ATOM 725 N N . ILE A 1 95 ? 17.601 1.370 -35.601 1.00 91.56 95 ILE A N 1
ATOM 726 C CA . ILE A 1 95 ? 18.996 1.797 -35.647 1.00 91.56 95 ILE A CA 1
ATOM 727 C C . ILE A 1 95 ? 19.455 1.955 -37.091 1.00 91.56 95 ILE A C 1
ATOM 729 O O . ILE A 1 95 ? 19.488 0.986 -37.850 1.00 91.56 95 ILE A O 1
ATOM 733 N N . GLU A 1 96 ? 19.878 3.169 -37.426 1.00 89.44 96 GLU A N 1
ATOM 734 C CA . GLU A 1 96 ? 20.531 3.511 -38.688 1.00 89.44 96 GLU A CA 1
ATOM 735 C C . GLU A 1 96 ? 22.061 3.459 -38.541 1.00 89.44 96 GLU A C 1
ATOM 737 O O . GLU A 1 96 ? 22.625 3.765 -37.485 1.00 89.44 96 GLU A O 1
ATOM 742 N N . PHE A 1 97 ? 22.767 3.080 -39.608 1.00 84.44 97 PHE A N 1
ATOM 743 C CA . PHE A 1 97 ? 24.230 3.010 -39.599 1.00 84.44 97 PHE A CA 1
ATOM 744 C C . PHE A 1 97 ? 24.883 4.322 -40.063 1.00 84.44 97 PHE A C 1
ATOM 746 O O . PHE A 1 97 ? 24.391 4.947 -41.004 1.00 84.44 97 PHE A O 1
ATOM 753 N N . PRO A 1 98 ? 26.021 4.735 -39.459 1.00 74.81 98 PRO A N 1
ATOM 754 C CA . PRO A 1 98 ? 26.927 3.928 -38.634 1.00 74.81 98 PRO A CA 1
ATOM 755 C C . PRO A 1 98 ? 26.747 4.108 -37.109 1.00 74.81 98 PRO A C 1
ATOM 757 O O . PRO A 1 98 ? 27.581 4.745 -36.470 1.00 74.81 98 PRO A O 1
ATOM 760 N N . SER A 1 99 ? 25.730 3.497 -36.496 1.00 70.19 99 SER A N 1
ATOM 761 C CA . SER A 1 99 ? 25.705 3.288 -35.042 1.00 70.19 99 SER A CA 1
ATOM 762 C C . SER A 1 99 ? 26.461 2.009 -34.663 1.00 70.19 99 SER A C 1
ATOM 764 O O . SER A 1 99 ? 26.477 1.050 -35.436 1.00 70.19 99 SER A O 1
ATOM 766 N N . ARG A 1 100 ? 27.147 2.004 -33.511 1.00 81.81 100 ARG A N 1
ATOM 767 C CA . ARG A 1 100 ? 28.066 0.914 -33.117 1.00 81.81 100 ARG A CA 1
ATOM 768 C C . ARG A 1 100 ? 27.871 0.368 -31.707 1.00 81.81 100 ARG A C 1
ATOM 770 O O . ARG A 1 100 ? 28.311 -0.748 -31.457 1.00 81.81 100 ARG A O 1
ATOM 777 N N . SER A 1 101 ? 27.220 1.099 -30.807 1.00 91.12 101 SER A N 1
ATOM 778 C CA . SER A 1 101 ? 26.886 0.582 -29.480 1.00 91.12 101 SER A CA 1
ATOM 779 C C . SER A 1 101 ? 25.680 1.307 -28.915 1.00 91.12 101 SER A C 1
ATOM 781 O O . SER A 1 101 ? 25.725 2.528 -28.806 1.00 91.12 101 SER A O 1
ATOM 783 N N . ILE A 1 102 ? 24.655 0.559 -28.525 1.00 94.88 102 ILE A N 1
ATOM 784 C CA . ILE A 1 102 ? 23.462 1.086 -27.865 1.00 94.88 102 ILE A CA 1
ATOM 785 C C . ILE A 1 102 ? 23.221 0.351 -26.550 1.00 94.88 102 ILE A C 1
ATOM 787 O O . ILE A 1 102 ? 23.532 -0.836 -26.421 1.00 94.88 102 ILE A O 1
ATOM 791 N N . VAL A 1 103 ? 22.632 1.061 -25.603 1.00 97.31 103 VAL A N 1
ATOM 792 C CA . VAL A 1 103 ? 22.273 0.573 -24.279 1.00 97.31 103 VAL A CA 1
ATOM 793 C C . VAL A 1 103 ? 20.773 0.789 -24.101 1.00 97.31 103 VAL A C 1
ATOM 795 O O . VAL A 1 103 ? 20.284 1.900 -24.299 1.00 97.31 103 VAL A O 1
ATOM 798 N N . ALA A 1 104 ? 20.038 -0.268 -23.754 1.00 97.00 104 ALA A N 1
ATOM 799 C CA . ALA A 1 104 ? 18.693 -0.122 -23.202 1.00 97.00 104 ALA A CA 1
ATOM 800 C C . ALA A 1 104 ? 18.822 0.187 -21.710 1.00 97.00 104 ALA A C 1
ATOM 802 O O . ALA A 1 104 ? 19.316 -0.652 -20.946 1.00 97.00 104 ALA A O 1
ATOM 803 N N . VAL A 1 105 ? 18.400 1.379 -21.308 1.00 93.88 105 VAL A N 1
ATOM 804 C CA . VAL A 1 105 ? 18.369 1.782 -19.907 1.00 93.88 105 VAL A CA 1
ATOM 805 C C . VAL A 1 105 ? 17.042 1.346 -19.318 1.00 93.88 105 VAL A C 1
ATOM 807 O O . VAL A 1 105 ? 15.976 1.657 -19.856 1.00 93.88 105 VAL A O 1
ATOM 810 N N . PHE A 1 106 ? 17.121 0.611 -18.221 1.00 90.38 106 PHE A N 1
ATOM 811 C CA . PHE A 1 106 ? 15.978 0.221 -17.422 1.00 90.38 106 PHE A CA 1
ATOM 812 C C . PHE A 1 106 ? 16.066 0.937 -16.089 1.00 90.38 106 PHE A C 1
ATOM 814 O O . PHE A 1 106 ? 17.094 0.885 -15.414 1.00 90.38 106 PHE A O 1
ATOM 821 N N . ASP A 1 107 ? 14.966 1.554 -15.704 1.00 82.69 107 ASP A N 1
ATOM 822 C CA . ASP A 1 107 ? 14.794 1.982 -14.331 1.00 82.69 107 ASP A CA 1
ATOM 823 C C . ASP A 1 107 ? 14.191 0.804 -13.571 1.00 82.69 107 ASP A C 1
ATOM 825 O O . ASP A 1 107 ? 13.374 0.048 -14.114 1.00 82.69 107 ASP A O 1
ATOM 829 N N . THR A 1 108 ? 14.599 0.610 -12.318 1.00 72.44 108 THR A N 1
ATOM 830 C CA . THR A 1 108 ? 13.763 -0.182 -11.419 1.00 72.44 108 THR A CA 1
ATOM 831 C C . THR A 1 108 ? 12.381 0.467 -11.447 1.00 72.44 108 THR A C 1
ATOM 833 O O . THR A 1 108 ? 12.263 1.688 -11.313 1.00 72.44 108 THR A O 1
ATOM 836 N N . LEU A 1 109 ? 11.328 -0.333 -11.631 1.00 67.88 109 LEU A N 1
ATOM 837 C CA . LEU A 1 109 ? 10.057 0.030 -11.011 1.00 67.88 109 LEU A CA 1
ATOM 838 C C . LEU A 1 109 ? 10.459 0.142 -9.549 1.00 67.88 109 LEU A C 1
ATOM 840 O O . LEU A 1 109 ? 10.983 -0.837 -9.030 1.00 67.88 109 LEU A O 1
ATOM 844 N N . GLY A 1 110 ? 10.520 1.372 -9.042 1.00 50.47 110 GLY A N 1
ATOM 845 C CA . GLY A 1 110 ? 11.445 1.761 -7.986 1.00 50.47 110 GLY A CA 1
ATOM 846 C C . GLY A 1 110 ? 11.442 0.812 -6.795 1.00 50.47 110 GLY A C 1
ATOM 847 O O . GLY A 1 110 ? 10.525 0.029 -6.594 1.00 50.47 110 GLY A O 1
ATOM 848 N N . ASP A 1 111 ? 12.473 0.948 -5.970 1.00 51.12 111 ASP A N 1
ATOM 849 C CA . ASP A 1 111 ? 12.492 0.549 -4.562 1.00 51.12 111 ASP A CA 1
ATOM 850 C C . ASP A 1 111 ? 11.350 1.305 -3.846 1.00 51.12 111 ASP A C 1
ATOM 852 O O . ASP A 1 111 ? 11.560 2.259 -3.095 1.00 51.12 111 ASP A O 1
ATOM 856 N N . PHE A 1 112 ? 10.112 1.006 -4.234 1.00 51.25 112 PHE A N 1
ATOM 857 C CA . PHE A 1 112 ? 8.921 1.637 -3.742 1.00 51.25 112 PHE A CA 1
ATOM 858 C C . PHE A 1 112 ? 8.892 1.226 -2.285 1.00 51.25 112 PHE A C 1
ATOM 860 O O . PHE A 1 112 ? 8.971 0.025 -2.005 1.00 51.25 112 PHE A O 1
ATOM 867 N N . PRO A 1 113 ? 8.880 2.184 -1.342 1.00 55.06 113 PRO A N 1
ATOM 868 C CA . PRO A 1 113 ? 8.813 1.814 0.053 1.00 55.06 113 PRO A CA 1
ATOM 869 C C . PRO A 1 113 ? 7.600 0.907 0.180 1.00 55.06 113 PRO A C 1
ATOM 871 O O . PRO A 1 113 ? 6.494 1.313 -0.179 1.00 55.06 113 PRO A O 1
ATOM 874 N N . ASN A 1 114 ? 7.832 -0.329 0.617 1.00 65.38 114 ASN A N 1
ATOM 875 C CA . ASN A 1 114 ? 6.745 -1.210 0.979 1.00 65.38 114 ASN A CA 1
ATOM 876 C C . ASN A 1 114 ? 5.977 -0.461 2.067 1.00 65.38 114 ASN A C 1
ATOM 878 O O . ASN A 1 114 ? 6.503 -0.212 3.160 1.00 65.38 114 ASN A O 1
ATOM 882 N N . ILE A 1 115 ? 4.813 0.064 1.699 1.00 79.44 115 ILE A N 1
ATOM 883 C CA . ILE A 1 115 ? 4.034 0.892 2.599 1.00 79.44 115 ILE A CA 1
ATOM 884 C C . ILE A 1 115 ? 3.251 -0.050 3.480 1.00 79.44 115 ILE A C 1
ATOM 886 O O . ILE A 1 115 ? 2.680 -1.005 2.984 1.00 79.44 115 ILE A O 1
ATOM 890 N N . ARG A 1 116 ? 3.178 0.241 4.774 1.00 82.25 116 ARG A N 1
ATOM 891 C CA . ARG A 1 116 ? 2.159 -0.332 5.646 1.00 82.25 116 ARG A CA 1
ATOM 892 C C . ARG A 1 116 ? 1.149 0.762 5.947 1.00 82.25 116 ARG A C 1
ATOM 894 O O . ARG A 1 116 ? 1.352 1.559 6.862 1.00 82.25 116 ARG A O 1
ATOM 901 N N . LEU A 1 117 ? 0.104 0.822 5.132 1.00 85.00 117 LEU A N 1
ATOM 902 C CA . LEU A 1 117 ? -0.933 1.844 5.187 1.00 85.00 117 LEU A CA 1
ATOM 903 C C . LEU A 1 117 ? -2.158 1.294 5.906 1.00 85.00 117 LEU A C 1
ATOM 905 O O . LEU A 1 117 ? -2.625 0.196 5.612 1.00 85.00 117 LEU A O 1
ATOM 909 N N . MET A 1 118 ? -2.711 2.076 6.822 1.00 84.75 118 MET A N 1
ATOM 910 C CA . MET A 1 118 ? -3.977 1.764 7.466 1.00 84.75 118 MET A CA 1
ATOM 911 C C . MET A 1 118 ? -5.028 2.749 6.972 1.00 84.75 118 MET A C 1
ATOM 913 O O . MET A 1 118 ? -4.850 3.955 7.089 1.00 84.75 118 MET A O 1
ATOM 917 N N . GLY A 1 119 ? -6.142 2.243 6.460 1.00 89.06 119 GLY A N 1
ATOM 918 C CA . GLY A 1 119 ? -7.187 3.101 5.920 1.00 89.06 119 GLY A CA 1
ATOM 919 C C . GLY A 1 119 ? -8.520 2.391 5.768 1.00 89.06 119 GLY A C 1
ATOM 920 O O . GLY A 1 119 ? -8.715 1.264 6.228 1.00 89.06 119 GLY A O 1
ATOM 921 N N . THR A 1 120 ? -9.461 3.076 5.132 1.00 91.38 120 THR A N 1
ATOM 922 C CA . THR A 1 120 ? -10.801 2.553 4.861 1.00 91.38 120 THR A CA 1
ATOM 923 C C . THR A 1 120 ? -10.822 1.894 3.491 1.00 91.38 120 THR A C 1
ATOM 925 O O . THR A 1 120 ? -10.516 2.539 2.490 1.00 91.38 120 THR A O 1
ATOM 928 N N . TYR A 1 121 ? -11.193 0.618 3.437 1.00 95.62 121 TYR A N 1
ATOM 929 C CA . TYR A 1 121 ? -11.377 -0.117 2.193 1.00 95.62 121 TYR A CA 1
ATOM 930 C C . TYR A 1 121 ? -12.615 0.400 1.467 1.00 95.62 121 TYR A C 1
ATOM 932 O O . TYR A 1 121 ? -13.717 0.366 2.014 1.00 95.62 121 TYR A O 1
ATOM 940 N N . THR A 1 122 ? -12.448 0.910 0.254 1.00 96.00 122 THR A N 1
ATOM 941 C CA . THR A 1 122 ? -13.510 1.646 -0.432 1.00 96.00 122 THR A CA 1
ATOM 942 C C . THR A 1 122 ? -13.502 1.403 -1.933 1.00 96.00 122 THR A C 1
ATOM 944 O O . THR A 1 122 ? -12.456 1.186 -2.554 1.00 96.00 122 THR A O 1
ATOM 947 N N . CYS A 1 123 ? -14.696 1.432 -2.508 1.00 95.25 123 CYS A N 1
ATOM 948 C CA . CYS A 1 123 ? -14.921 1.310 -3.934 1.00 95.25 123 CYS A CA 1
ATOM 949 C C . CYS A 1 123 ? -14.938 2.721 -4.529 1.00 95.25 123 CYS A C 1
ATOM 951 O O . CYS A 1 123 ? -15.825 3.509 -4.208 1.00 95.25 123 CYS A O 1
ATOM 953 N N . ASN A 1 124 ? -13.936 3.066 -5.337 1.00 92.81 124 ASN A N 1
ATOM 954 C CA . ASN A 1 124 ? -13.824 4.396 -5.936 1.00 92.81 124 ASN A CA 1
ATOM 955 C C . ASN A 1 124 ? -13.862 4.317 -7.458 1.00 92.81 124 ASN A C 1
ATOM 957 O O . ASN A 1 124 ? -13.418 3.333 -8.057 1.00 92.81 124 ASN A O 1
ATOM 961 N N . GLU A 1 125 ? -14.356 5.392 -8.073 1.00 89.56 125 GLU A N 1
ATOM 962 C CA . GLU A 1 125 ? -14.271 5.568 -9.517 1.00 89.56 125 GLU A CA 1
ATOM 963 C C . GLU A 1 125 ? -12.811 5.449 -9.962 1.00 89.56 125 GLU A C 1
ATOM 965 O O . GLU A 1 125 ? -11.887 5.988 -9.348 1.00 89.56 125 GLU A O 1
ATOM 970 N N . ASN A 1 126 ? -12.607 4.719 -11.049 1.00 87.56 126 ASN A N 1
ATOM 971 C CA . ASN A 1 126 ? -11.299 4.559 -11.649 1.00 87.56 126 ASN A CA 1
ATOM 972 C C . ASN A 1 126 ? -10.775 5.918 -12.185 1.00 87.56 126 ASN A C 1
ATOM 974 O O . ASN A 1 126 ? -11.480 6.541 -12.979 1.00 87.56 126 ASN A O 1
ATOM 978 N N . PRO A 1 127 ? -9.544 6.368 -11.844 1.00 81.88 127 PRO A N 1
ATOM 979 C CA . PRO A 1 127 ? -9.008 7.644 -12.325 1.00 81.88 127 PRO A CA 1
ATOM 980 C C . PRO A 1 127 ? -8.675 7.683 -13.826 1.00 81.88 127 PRO A C 1
ATOM 982 O O . PRO A 1 127 ? -8.493 8.762 -14.386 1.00 81.88 127 PRO A O 1
ATOM 985 N N . CYS A 1 128 ? -8.617 6.554 -14.533 1.00 72.62 128 CYS A N 1
ATOM 986 C CA . CYS A 1 128 ? -8.566 6.548 -15.990 1.00 72.62 128 CYS A CA 1
ATOM 987 C C . CYS A 1 128 ? -9.930 6.957 -16.584 1.00 72.62 128 CYS A C 1
ATOM 989 O O . CYS A 1 128 ? -10.983 6.641 -16.052 1.00 72.62 128 CYS A O 1
ATOM 991 N N . MET A 1 129 ? -9.948 7.678 -17.712 1.00 58.31 129 MET A N 1
ATOM 992 C CA . MET A 1 129 ? -11.196 8.099 -18.386 1.00 58.31 129 MET A CA 1
ATOM 993 C C . MET A 1 129 ? -11.248 7.674 -19.862 1.00 58.31 129 MET A C 1
ATOM 995 O O . MET A 1 129 ? -11.652 8.426 -20.747 1.00 58.31 129 MET A O 1
ATOM 999 N N . GLY A 1 130 ? -10.828 6.439 -20.144 1.00 61.19 130 GLY A N 1
ATOM 1000 C CA . GLY A 1 130 ? -11.092 5.751 -21.413 1.00 61.19 130 GLY A CA 1
ATOM 1001 C C . GLY A 1 130 ? -12.397 4.934 -21.392 1.00 61.19 130 GLY A C 1
ATOM 1002 O O . GLY A 1 130 ? -13.008 4.744 -20.346 1.00 61.19 130 GLY A O 1
ATOM 1003 N N . TYR A 1 131 ? -12.798 4.366 -22.541 1.00 55.56 131 TYR A N 1
ATOM 1004 C CA . TYR A 1 131 ? -13.987 3.490 -22.673 1.00 55.56 131 TYR A CA 1
ATOM 1005 C C . TYR A 1 131 ? -13.963 2.232 -21.774 1.00 55.56 131 TYR A C 1
ATOM 1007 O O . TYR A 1 131 ? -14.996 1.587 -21.607 1.00 55.56 131 TYR A O 1
ATOM 1015 N N . LEU A 1 132 ? -12.802 1.871 -21.214 1.00 54.22 132 LEU A N 1
ATOM 1016 C CA . LEU A 1 132 ? -12.633 0.745 -20.285 1.00 54.22 132 LEU A CA 1
ATOM 1017 C C . LEU A 1 132 ? -12.749 1.150 -18.804 1.00 54.2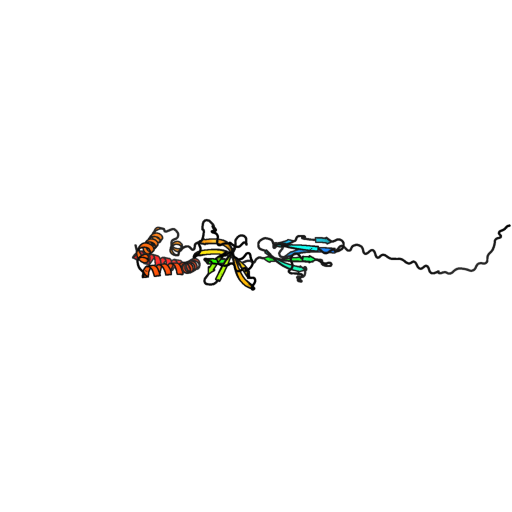2 132 LEU A C 1
ATOM 1019 O O . LEU A 1 132 ? -12.827 0.276 -17.949 1.00 54.22 132 LEU A O 1
ATOM 1023 N N . CYS A 1 133 ? -12.814 2.447 -18.498 1.00 63.72 133 CYS A N 1
ATOM 1024 C CA . CYS A 1 133 ? -12.728 2.973 -17.136 1.00 63.72 133 CYS A CA 1
ATOM 1025 C C . CYS A 1 133 ? -14.092 3.263 -16.490 1.00 63.72 133 CYS A C 1
ATOM 1027 O O . CYS A 1 133 ? -14.182 3.957 -15.490 1.00 63.72 133 CYS A O 1
ATOM 1029 N N . SER A 1 134 ? -15.182 2.726 -17.043 1.00 67.00 134 SER A N 1
ATOM 1030 C CA . SER A 1 134 ? -16.534 2.867 -16.474 1.00 67.00 134 SER A CA 1
ATOM 1031 C C . SER A 1 134 ? -16.810 1.916 -15.303 1.00 67.00 134 SER A C 1
ATOM 1033 O O . SER A 1 134 ? -17.969 1.618 -15.019 1.00 67.00 134 SER A O 1
ATOM 1035 N N . ARG A 1 135 ? -15.765 1.353 -14.692 1.00 80.81 135 ARG A N 1
ATOM 1036 C CA . ARG A 1 135 ? -15.876 0.420 -13.574 1.00 80.81 135 ARG A CA 1
ATOM 1037 C C . ARG A 1 135 ? -15.057 0.937 -12.413 1.00 80.81 135 ARG A C 1
ATOM 1039 O O . ARG A 1 135 ? -13.876 1.226 -12.589 1.00 80.81 135 ARG A O 1
ATOM 1046 N N . ASP A 1 136 ? -15.696 0.969 -11.258 1.00 91.00 136 ASP A N 1
ATOM 1047 C CA . ASP A 1 136 ? -15.059 1.280 -9.990 1.00 91.00 136 ASP A CA 1
ATOM 1048 C C . ASP A 1 136 ? -14.026 0.213 -9.644 1.00 91.00 136 ASP A C 1
ATOM 1050 O O . ASP A 1 136 ? -14.111 -0.935 -10.103 1.00 91.00 136 ASP A O 1
ATOM 1054 N N . VAL A 1 137 ? -13.042 0.593 -8.843 1.00 93.44 137 VAL A N 1
ATOM 1055 C CA . VAL A 1 137 ? -11.967 -0.289 -8.398 1.00 93.44 137 VAL A CA 1
ATOM 1056 C C . VAL A 1 137 ? -11.763 -0.190 -6.901 1.00 93.44 137 VAL A C 1
ATOM 1058 O O . VAL A 1 137 ? -12.093 0.817 -6.265 1.00 93.44 137 VAL A O 1
ATOM 1061 N N . TRP A 1 138 ? -11.208 -1.255 -6.329 1.00 97.19 138 TRP A N 1
ATOM 1062 C CA . TRP A 1 138 ? -10.841 -1.226 -4.924 1.00 97.19 138 TRP A CA 1
ATOM 1063 C C . TRP A 1 138 ? -9.706 -0.240 -4.665 1.00 97.19 138 TRP A C 1
ATOM 1065 O O . TRP A 1 138 ? -8.729 -0.162 -5.407 1.00 97.19 138 TRP A O 1
ATOM 1075 N N . SER A 1 139 ? -9.843 0.492 -3.568 1.00 96.56 139 SER A N 1
ATOM 1076 C CA . SER A 1 139 ? -8.861 1.443 -3.063 1.00 96.56 139 SER A CA 1
ATOM 1077 C C . SER A 1 139 ? -8.863 1.436 -1.534 1.00 96.56 139 SER A C 1
ATOM 1079 O O . SER A 1 139 ? -9.784 0.915 -0.896 1.00 96.56 139 SER A O 1
ATOM 1081 N N . VAL A 1 140 ? -7.822 2.008 -0.943 1.00 96.25 140 VAL A N 1
ATOM 1082 C CA . VAL A 1 140 ? -7.759 2.339 0.481 1.00 96.25 140 VAL A CA 1
ATOM 1083 C C . VAL A 1 140 ? -7.710 3.853 0.606 1.00 96.25 140 VAL A C 1
ATOM 1085 O O . VAL A 1 140 ? -6.917 4.505 -0.068 1.00 96.25 140 VAL A O 1
ATOM 1088 N N . MET A 1 141 ? -8.572 4.410 1.453 1.00 93.31 141 MET A N 1
ATOM 1089 C CA . MET A 1 141 ? -8.563 5.830 1.798 1.00 93.31 141 MET A CA 1
ATOM 1090 C C . MET A 1 141 ? -7.923 6.050 3.165 1.00 93.31 141 MET A C 1
ATOM 1092 O O . MET A 1 141 ? -8.392 5.491 4.160 1.00 93.31 141 MET A O 1
ATOM 1096 N N . GLU A 1 142 ? -6.898 6.894 3.216 1.00 87.12 142 GLU A N 1
ATOM 1097 C CA . GLU A 1 142 ? -6.345 7.453 4.452 1.00 87.12 142 GLU A CA 1
ATOM 1098 C C . GLU A 1 142 ? -6.658 8.952 4.454 1.00 87.12 142 GLU A C 1
ATOM 1100 O O . GLU A 1 142 ? -6.261 9.681 3.549 1.00 87.12 142 GLU A O 1
ATOM 1105 N N . ASP A 1 143 ? -7.450 9.402 5.428 1.00 81.88 143 ASP A N 1
ATOM 1106 C CA . ASP A 1 143 ? -8.011 10.756 5.474 1.00 81.88 143 ASP A CA 1
ATOM 1107 C C . ASP A 1 143 ? -8.726 11.170 4.168 1.00 81.88 143 ASP A C 1
ATOM 1109 O O . ASP A 1 143 ? -9.875 10.784 3.943 1.00 81.88 143 ASP A O 1
ATOM 1113 N N . ASN A 1 144 ? -8.059 11.963 3.322 1.00 83.25 144 ASN A N 1
ATOM 1114 C CA . ASN A 1 144 ? -8.572 12.449 2.036 1.00 83.25 144 ASN A CA 1
ATOM 1115 C C . ASN A 1 144 ? -7.804 11.894 0.826 1.00 83.25 144 ASN A C 1
ATOM 1117 O O . ASN A 1 144 ? -8.172 12.205 -0.309 1.00 83.25 144 ASN A O 1
ATOM 1121 N N . ASP A 1 145 ? -6.756 11.106 1.053 1.00 87.75 145 ASP A N 1
ATOM 1122 C CA . ASP A 1 145 ? -5.916 10.551 0.000 1.00 87.75 145 ASP A CA 1
ATOM 1123 C C . ASP A 1 145 ? -6.428 9.164 -0.407 1.00 87.75 145 ASP A C 1
ATOM 1125 O O . ASP A 1 145 ? -6.858 8.359 0.424 1.00 87.75 145 ASP A O 1
ATOM 1129 N N . ILE A 1 146 ? -6.420 8.898 -1.716 1.00 93.50 146 ILE A N 1
ATOM 1130 C CA . ILE A 1 146 ? -6.919 7.652 -2.305 1.00 93.50 146 ILE A CA 1
ATOM 1131 C C . ILE A 1 146 ? -5.740 6.865 -2.868 1.00 93.50 146 ILE A C 1
ATOM 1133 O O . ILE A 1 146 ? -5.011 7.354 -3.732 1.00 93.50 146 ILE A O 1
ATOM 1137 N N . TYR A 1 147 ? -5.618 5.619 -2.420 1.00 94.62 147 TYR A N 1
ATOM 1138 C CA . TYR A 1 147 ? -4.607 4.671 -2.866 1.00 94.62 147 TYR A CA 1
ATOM 1139 C C . TYR A 1 147 ? -5.290 3.515 -3.598 1.00 94.62 147 TYR A C 1
ATOM 1141 O O . TYR A 1 147 ? -6.003 2.718 -2.987 1.00 94.62 147 TYR A O 1
ATOM 1149 N N . TYR A 1 148 ? -5.116 3.430 -4.914 1.00 94.88 148 TYR A N 1
ATOM 1150 C CA . TYR A 1 148 ? -5.779 2.428 -5.752 1.00 94.88 148 TYR A CA 1
ATOM 1151 C C . TYR A 1 148 ? -5.084 1.076 -5.631 1.00 94.88 148 TYR A C 1
ATOM 1153 O O . TYR A 1 148 ? -3.861 1.004 -5.656 1.00 94.88 148 TYR A O 1
ATOM 1161 N N . LEU A 1 149 ? -5.842 -0.007 -5.478 1.00 95.94 149 LEU A N 1
ATOM 1162 C CA . LEU A 1 149 ? -5.257 -1.325 -5.249 1.00 95.94 149 LEU A CA 1
ATOM 1163 C C . LEU A 1 149 ? -5.091 -2.097 -6.554 1.00 95.94 149 LEU A C 1
ATOM 1165 O O . LEU A 1 149 ? -6.045 -2.265 -7.325 1.00 95.94 149 LEU A O 1
ATOM 1169 N N . THR A 1 150 ? -3.896 -2.643 -6.743 1.00 93.12 150 THR A N 1
ATOM 1170 C CA . THR A 1 150 ? -3.579 -3.564 -7.832 1.00 93.12 150 THR A CA 1
ATOM 1171 C C . THR A 1 150 ? -3.146 -4.923 -7.295 1.00 93.12 150 THR A C 1
ATOM 1173 O O . THR A 1 150 ? -2.771 -5.075 -6.128 1.00 93.12 150 THR A O 1
ATOM 1176 N N . LYS A 1 151 ? -3.285 -5.940 -8.143 1.00 90.19 151 LYS A N 1
ATOM 1177 C CA . LYS A 1 151 ? -2.772 -7.284 -7.918 1.00 90.19 151 LYS A CA 1
ATOM 1178 C C . LYS A 1 151 ? -2.262 -7.848 -9.231 1.00 90.19 151 LYS A C 1
ATOM 1180 O O . LYS A 1 151 ? -2.972 -7.798 -10.233 1.00 90.19 151 LYS A O 1
ATOM 1185 N N . ASP A 1 152 ? -1.061 -8.407 -9.201 1.00 85.44 152 ASP A N 1
ATOM 1186 C CA . ASP A 1 152 ? -0.317 -8.799 -10.392 1.00 85.44 152 ASP A CA 1
ATOM 1187 C C . ASP A 1 152 ? -0.213 -7.625 -11.391 1.00 85.44 152 ASP A C 1
ATOM 1189 O O . ASP A 1 152 ? -0.238 -7.824 -12.605 1.00 85.44 152 ASP A O 1
ATOM 1193 N N . TRP A 1 153 ? -0.124 -6.391 -10.868 1.00 83.00 153 TRP A N 1
ATOM 1194 C CA . TRP A 1 153 ? -0.134 -5.122 -11.610 1.00 83.00 153 TRP A CA 1
ATOM 1195 C C . TRP A 1 153 ? -1.420 -4.833 -12.399 1.00 83.00 153 TRP A C 1
ATOM 1197 O O . TRP A 1 153 ? -1.476 -3.888 -13.191 1.00 83.00 153 TRP A O 1
ATOM 1207 N N . GLU A 1 154 ? -2.481 -5.604 -12.168 1.00 87.00 154 GLU A N 1
ATOM 1208 C CA . GLU A 1 154 ? -3.810 -5.354 -12.708 1.00 87.00 154 GLU A CA 1
ATOM 1209 C C . GLU A 1 154 ? -4.727 -4.756 -11.647 1.00 87.00 154 GLU A C 1
ATOM 1211 O O . GLU A 1 154 ? -4.672 -5.076 -10.459 1.00 87.00 154 GLU A O 1
ATOM 1216 N N . TRP A 1 155 ? -5.613 -3.868 -12.080 1.00 89.19 155 TRP A N 1
ATOM 1217 C CA . TRP A 1 155 ? -6.551 -3.233 -11.171 1.00 89.19 155 TRP A CA 1
ATOM 1218 C C . TRP A 1 155 ? -7.620 -4.211 -10.691 1.00 89.19 155 TRP A C 1
ATOM 1220 O O . TRP A 1 155 ? -8.108 -5.063 -11.436 1.00 89.19 155 TRP A O 1
ATOM 1230 N N . LEU A 1 156 ? -8.046 -4.038 -9.443 1.00 91.62 156 LEU A N 1
ATOM 1231 C CA . LEU A 1 156 ? -9.113 -4.838 -8.850 1.00 91.62 156 LEU A CA 1
ATOM 1232 C C . LEU A 1 156 ? -10.493 -4.302 -9.262 1.00 91.62 156 LEU A C 1
ATOM 1234 O O . LEU A 1 156 ? -11.148 -3.558 -8.531 1.00 91.62 156 LEU A O 1
ATOM 1238 N N . TRP A 1 157 ? -10.913 -4.672 -10.471 1.00 90.31 157 TRP A N 1
ATOM 1239 C CA . TRP A 1 157 ? -12.100 -4.146 -11.146 1.00 90.31 157 TRP A CA 1
ATOM 1240 C C . TRP A 1 157 ? -13.445 -4.537 -10.531 1.00 90.31 157 TRP A C 1
ATOM 1242 O O . TRP A 1 157 ? -13.659 -5.669 -10.102 1.00 90.31 157 TRP A O 1
ATOM 1252 N N . GLY A 1 158 ? -14.405 -3.615 -10.635 1.00 89.38 158 GLY A N 1
ATOM 1253 C CA . GLY A 1 158 ? -15.820 -3.831 -10.332 1.00 89.38 158 GLY A CA 1
ATOM 1254 C C . GLY A 1 158 ? -16.128 -3.979 -8.848 1.00 89.38 158 GLY A C 1
ATOM 1255 O O . GLY A 1 158 ? -17.249 -4.347 -8.511 1.00 89.38 158 GLY A O 1
ATOM 1256 N N . CYS A 1 159 ? -15.139 -3.735 -7.984 1.00 93.50 159 CYS A N 1
ATOM 1257 C CA . CYS A 1 159 ? -15.242 -3.945 -6.545 1.00 93.50 159 CYS A CA 1
ATOM 1258 C C . CYS A 1 159 ? -15.775 -5.347 -6.197 1.00 93.50 159 CYS A C 1
ATOM 1260 O O . CYS A 1 159 ? -16.557 -5.545 -5.266 1.00 93.50 159 CYS A O 1
ATOM 1262 N N . GLU A 1 160 ? -15.353 -6.344 -6.979 1.00 93.69 160 GLU A N 1
ATOM 1263 C CA . GLU A 1 160 ? -15.720 -7.736 -6.749 1.00 93.69 160 GLU A CA 1
ATOM 1264 C C . GLU A 1 160 ? -15.055 -8.246 -5.455 1.00 93.69 160 GLU A C 1
ATOM 1266 O O . GLU A 1 160 ? -13.907 -7.880 -5.167 1.00 93.69 160 GLU A O 1
ATOM 1271 N N . PRO A 1 161 ? -15.729 -9.090 -4.651 1.00 94.56 161 PRO A N 1
ATOM 1272 C CA . PRO A 1 161 ? -15.145 -9.622 -3.424 1.00 94.56 161 PRO A CA 1
ATOM 1273 C C . PRO A 1 161 ? -13.848 -10.397 -3.690 1.00 94.56 161 PRO A C 1
ATOM 1275 O O . PRO A 1 161 ? -13.835 -11.356 -4.464 1.00 94.56 161 PRO A O 1
ATOM 1278 N N . ILE A 1 162 ? -12.772 -10.028 -2.993 1.00 93.81 162 ILE A N 1
ATOM 1279 C CA . ILE A 1 162 ? -11.462 -10.679 -3.087 1.00 93.81 162 ILE A CA 1
ATOM 1280 C C . ILE A 1 162 ? -10.972 -11.108 -1.703 1.00 93.81 162 ILE A C 1
ATOM 1282 O O . ILE A 1 162 ? -11.066 -10.362 -0.729 1.00 93.81 162 ILE A O 1
ATOM 1286 N N . SER A 1 163 ? -10.458 -12.336 -1.609 1.00 93.69 163 SER A N 1
ATOM 1287 C CA . SER A 1 163 ? -9.930 -12.887 -0.361 1.00 93.69 163 SER A CA 1
ATOM 1288 C C . SER A 1 163 ? -8.405 -12.792 -0.299 1.00 93.69 163 SER A C 1
ATOM 1290 O O . SER A 1 163 ? -7.707 -13.247 -1.205 1.00 93.69 163 SER A O 1
ATOM 1292 N N . TRP A 1 164 ? -7.904 -12.298 0.829 1.00 91.56 164 TRP A N 1
ATOM 1293 C CA . TRP A 1 164 ? -6.499 -12.155 1.196 1.00 91.56 164 TRP A CA 1
ATOM 1294 C C . TRP A 1 164 ? -6.214 -13.048 2.400 1.00 91.56 164 TRP A C 1
ATOM 1296 O O . TRP A 1 164 ? -6.670 -12.772 3.506 1.00 91.56 164 TRP A O 1
ATOM 1306 N N . ASN A 1 165 ? -5.526 -14.176 2.198 1.00 88.38 165 ASN A N 1
ATOM 1307 C CA . ASN A 1 165 ? -5.164 -15.103 3.282 1.00 88.38 165 ASN A CA 1
ATOM 1308 C C . ASN A 1 165 ? -6.345 -15.504 4.204 1.00 88.38 165 ASN A C 1
ATOM 1310 O O . ASN A 1 165 ? -6.186 -15.679 5.409 1.00 88.38 165 ASN A O 1
ATOM 1314 N N . GLY A 1 166 ? -7.549 -15.653 3.636 1.00 87.94 166 GLY A N 1
ATOM 1315 C CA . GLY A 1 166 ? -8.772 -16.013 4.368 1.00 87.94 166 GLY A CA 1
ATOM 1316 C C . GLY A 1 166 ? -9.586 -14.828 4.909 1.00 87.94 166 GLY A C 1
ATOM 1317 O O . GLY A 1 166 ? -10.719 -15.030 5.342 1.00 87.94 166 GLY A O 1
ATOM 1318 N N . TYR A 1 167 ? -9.069 -13.602 4.833 1.00 90.88 167 TYR A N 1
ATOM 1319 C CA . TYR A 1 167 ? -9.819 -12.374 5.091 1.00 90.88 167 TYR A CA 1
ATOM 1320 C C . TYR A 1 167 ? -10.440 -11.842 3.793 1.00 90.88 167 TYR A C 1
ATOM 1322 O O . TYR A 1 167 ? -9.798 -11.847 2.754 1.00 90.88 167 TYR A O 1
ATOM 1330 N N . THR A 1 168 ? -11.704 -11.420 3.817 1.00 95.69 168 THR A N 1
ATOM 1331 C CA . THR A 1 168 ? -12.386 -10.811 2.659 1.00 95.69 168 THR A CA 1
ATOM 1332 C C . THR A 1 168 ? -12.956 -9.475 3.122 1.00 95.69 168 THR A C 1
ATOM 1334 O O . THR A 1 168 ? -14.005 -9.490 3.778 1.00 95.69 168 THR A O 1
ATOM 1337 N N . PRO A 1 169 ? -12.250 -8.355 2.881 1.00 95.44 169 PRO A N 1
ATOM 1338 C CA . PRO A 1 169 ? -12.707 -7.041 3.303 1.00 95.44 169 PRO A CA 1
ATOM 1339 C C . PRO A 1 169 ? -14.009 -6.671 2.595 1.00 95.44 169 PRO A C 1
ATOM 1341 O O . PRO A 1 169 ? -14.281 -7.095 1.468 1.00 95.44 169 PRO A O 1
ATOM 1344 N N . LYS A 1 170 ? -14.825 -5.881 3.281 1.00 94.88 170 LYS A N 1
ATOM 1345 C CA . LYS A 1 170 ? -16.019 -5.241 2.729 1.00 94.88 170 LYS A CA 1
ATOM 1346 C C . LYS A 1 170 ? -15.794 -3.744 2.633 1.00 94.88 170 LYS A C 1
ATOM 1348 O O . LYS A 1 170 ? -14.983 -3.183 3.362 1.00 94.88 170 LYS A O 1
ATOM 1353 N N . GLU A 1 171 ? -16.541 -3.098 1.749 1.00 95.50 171 GLU A N 1
ATOM 1354 C CA . GLU A 1 171 ? -16.556 -1.640 1.679 1.00 95.50 171 GLU A CA 1
ATOM 1355 C C . GLU A 1 171 ? -16.876 -1.036 3.058 1.00 95.50 171 GLU A C 1
ATOM 1357 O O . GLU A 1 171 ? -17.830 -1.449 3.725 1.00 95.50 171 GLU A O 1
ATOM 1362 N N . GLY A 1 172 ? -16.051 -0.085 3.489 1.00 89.06 172 GLY A N 1
ATOM 1363 C CA . GLY A 1 172 ? -16.105 0.539 4.808 1.00 89.06 172 GLY A CA 1
ATOM 1364 C C . GLY A 1 172 ? -15.291 -0.166 5.897 1.00 89.06 172 GLY A C 1
ATOM 1365 O O . GLY A 1 172 ? -15.175 0.385 6.992 1.00 89.06 172 GLY A O 1
ATOM 1366 N N . ASP A 1 173 ? -14.714 -1.345 5.640 1.00 90.00 173 ASP A N 1
ATOM 1367 C CA . ASP A 1 173 ? -13.822 -1.997 6.604 1.00 90.00 173 ASP A CA 1
ATOM 1368 C C . ASP A 1 173 ? -12.532 -1.182 6.782 1.00 90.00 173 ASP A C 1
ATOM 1370 O O . ASP A 1 173 ? -11.939 -0.700 5.815 1.00 90.00 173 ASP A O 1
ATOM 1374 N N . SER A 1 174 ? -12.047 -1.075 8.021 1.00 86.44 174 SER A N 1
ATOM 1375 C CA . SER A 1 174 ? -10.687 -0.600 8.281 1.00 86.44 174 SER A CA 1
ATOM 1376 C C . SER A 1 174 ? -9.689 -1.725 8.015 1.00 86.44 174 SER A C 1
ATOM 1378 O O . SER A 1 174 ? -9.759 -2.791 8.639 1.00 86.44 174 SER A O 1
ATOM 1380 N N . VAL A 1 175 ? -8.747 -1.478 7.110 1.00 91.69 175 VAL A N 1
ATOM 1381 C CA . VAL A 1 175 ? -7.758 -2.457 6.652 1.00 91.69 17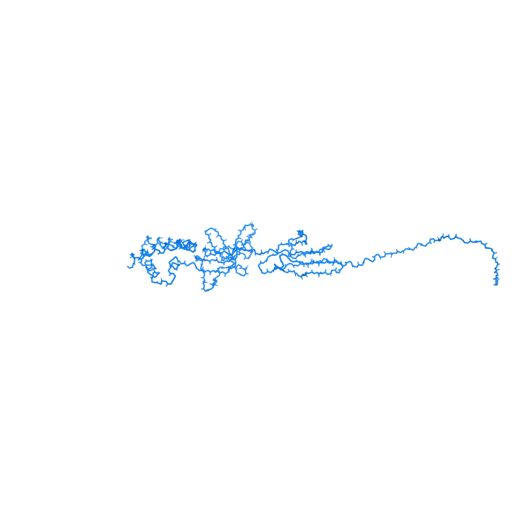5 VAL A CA 1
ATOM 1382 C C . VAL A 1 175 ? -6.345 -1.923 6.820 1.00 91.69 175 VAL A C 1
ATOM 1384 O O . VAL A 1 175 ? -6.118 -0.715 6.800 1.00 91.69 175 VAL A O 1
ATOM 1387 N N . ILE A 1 176 ? -5.402 -2.845 6.971 1.00 88.19 176 ILE A N 1
ATOM 1388 C CA . ILE A 1 176 ? -3.974 -2.585 6.829 1.00 88.19 176 ILE A CA 1
ATOM 1389 C C . ILE A 1 176 ? -3.550 -3.212 5.508 1.00 88.19 176 ILE A C 1
ATOM 1391 O O . ILE A 1 176 ? -3.698 -4.426 5.333 1.00 88.19 176 ILE A O 1
ATOM 1395 N N . VAL A 1 177 ? -3.065 -2.385 4.589 1.00 93.56 177 VAL A N 1
ATOM 1396 C CA . VAL A 1 177 ? -2.503 -2.802 3.307 1.00 93.56 177 VAL A CA 1
ATOM 1397 C C . VAL A 1 177 ? -0.987 -2.650 3.348 1.00 93.56 177 VAL A C 1
ATOM 1399 O O . VAL A 1 177 ? -0.460 -1.626 3.780 1.00 93.56 177 VAL A O 1
ATOM 1402 N N . GLU A 1 178 ? -0.307 -3.707 2.928 1.00 87.94 178 GLU A N 1
ATOM 1403 C CA . GLU A 1 178 ? 1.136 -3.788 2.755 1.00 87.94 178 GLU A CA 1
ATOM 1404 C C . GLU A 1 178 ? 1.426 -4.064 1.280 1.00 87.94 178 GLU A C 1
ATOM 1406 O O . GLU A 1 178 ? 0.807 -4.957 0.688 1.00 87.94 178 GLU A O 1
ATOM 1411 N N . GLY A 1 179 ? 2.304 -3.278 0.662 1.00 88.31 179 GLY A N 1
ATOM 1412 C CA . GLY A 1 179 ? 2.542 -3.397 -0.773 1.00 88.31 179 GLY A CA 1
ATOM 1413 C C . GLY A 1 179 ? 3.450 -2.337 -1.381 1.00 88.31 179 GLY A C 1
ATOM 1414 O O . GLY A 1 179 ? 3.832 -1.364 -0.726 1.00 88.31 179 GLY A O 1
ATOM 1415 N N . GLU A 1 180 ? 3.785 -2.532 -2.654 1.00 84.94 180 GLU A N 1
ATOM 1416 C CA . GLU A 1 180 ? 4.634 -1.619 -3.421 1.00 84.94 180 GLU A CA 1
ATOM 1417 C C . GLU A 1 180 ? 3.819 -0.421 -3.928 1.00 84.94 180 GLU A C 1
ATOM 1419 O O . GLU A 1 180 ? 2.760 -0.577 -4.535 1.00 84.94 180 GLU A O 1
ATOM 1424 N N . VAL A 1 181 ? 4.307 0.796 -3.691 1.00 86.31 181 VAL A N 1
ATOM 1425 C CA . VAL A 1 181 ? 3.609 2.041 -4.045 1.00 86.31 181 VAL A CA 1
ATOM 1426 C C . VAL A 1 181 ? 4.084 2.578 -5.386 1.00 86.31 181 VAL A C 1
ATOM 1428 O O . VAL A 1 181 ? 5.217 3.011 -5.457 1.00 86.31 181 VAL A O 1
ATOM 1431 N N . SER A 1 182 ? 3.240 2.692 -6.410 1.00 80.56 182 SER A N 1
ATOM 1432 C CA . SER A 1 182 ? 3.619 3.340 -7.679 1.00 80.56 182 SER A CA 1
ATOM 1433 C C . SER A 1 182 ? 2.807 4.602 -7.963 1.00 80.56 182 SER A C 1
ATOM 1435 O O . SER A 1 182 ? 1.620 4.675 -7.659 1.00 80.56 182 SER A O 1
ATOM 1437 N N . GLU A 1 183 ? 3.439 5.605 -8.573 1.00 83.38 183 GLU A N 1
ATOM 1438 C CA . GLU A 1 183 ? 2.758 6.812 -9.052 1.00 83.38 183 GLU A CA 1
ATOM 1439 C C . GLU A 1 183 ? 2.419 6.682 -10.540 1.00 83.38 183 GLU A C 1
ATOM 1441 O O . GLU A 1 183 ? 3.217 6.194 -11.343 1.00 83.38 183 GLU A O 1
ATOM 1446 N N . ALA A 1 184 ? 1.239 7.159 -10.920 1.00 80.62 184 ALA A N 1
ATOM 1447 C CA . ALA A 1 184 ? 0.802 7.245 -12.306 1.00 80.62 184 ALA A CA 1
ATOM 1448 C C . ALA A 1 184 ? 0.004 8.535 -12.528 1.00 80.62 184 ALA A C 1
ATOM 1450 O O . ALA A 1 184 ? -0.369 9.223 -11.581 1.00 80.62 184 ALA A O 1
ATOM 1451 N N . THR A 1 185 ? -0.247 8.891 -13.786 1.00 80.75 185 THR A N 1
ATOM 1452 C CA . THR A 1 185 ? -1.059 10.059 -14.139 1.00 80.75 185 THR A CA 1
ATOM 1453 C C . THR A 1 185 ? -2.278 9.656 -14.949 1.00 80.75 185 THR A C 1
ATOM 1455 O O . THR A 1 185 ? -2.238 8.727 -15.760 1.00 80.75 185 THR A O 1
ATOM 1458 N N . ASP A 1 186 ? -3.401 10.327 -14.697 1.00 79.25 186 ASP A N 1
ATOM 1459 C CA . ASP A 1 186 ? -4.590 10.182 -15.527 1.00 79.25 186 ASP A CA 1
ATOM 1460 C C . ASP A 1 186 ? -4.398 10.884 -16.891 1.00 79.25 186 ASP A C 1
ATOM 1462 O O . ASP A 1 186 ? -3.381 11.525 -17.168 1.00 79.25 186 ASP A O 1
ATOM 1466 N N . TYR A 1 187 ? -5.399 10.799 -17.772 1.00 74.25 187 TYR A N 1
ATOM 1467 C CA . TYR A 1 187 ? -5.353 11.476 -19.077 1.00 74.25 187 TYR A CA 1
ATOM 1468 C C . TYR A 1 187 ? -5.315 13.017 -18.971 1.00 74.25 187 TYR A C 1
ATOM 1470 O O . TYR A 1 187 ? -4.877 13.695 -19.902 1.00 74.25 187 TYR A O 1
ATOM 1478 N N . HIS A 1 188 ? -5.753 13.584 -17.846 1.00 80.38 188 HIS A N 1
ATOM 1479 C CA . HIS A 1 188 ? -5.654 15.013 -17.545 1.00 80.38 188 HIS A CA 1
ATOM 1480 C C . HIS A 1 188 ? -4.314 15.388 -16.891 1.00 80.38 188 HIS A C 1
ATOM 1482 O O . HIS A 1 188 ? -4.133 16.545 -16.512 1.00 80.38 188 HIS A O 1
ATOM 1488 N N . ALA A 1 189 ? -3.375 14.441 -16.796 1.00 78.69 189 ALA A N 1
ATOM 1489 C CA . ALA A 1 189 ? -2.098 14.568 -16.109 1.00 78.69 189 ALA A CA 1
ATOM 1490 C C . ALA A 1 189 ? -2.210 14.820 -14.590 1.00 78.69 189 ALA A C 1
ATOM 1492 O O . ALA A 1 189 ? -1.256 15.308 -13.982 1.00 78.69 189 ALA A O 1
ATOM 1493 N N . ASN A 1 190 ? -3.340 14.475 -13.963 1.00 80.62 190 ASN A N 1
ATOM 1494 C CA . ASN A 1 190 ? -3.451 14.457 -12.507 1.00 80.62 190 ASN A CA 1
ATOM 1495 C C . ASN A 1 190 ? -2.747 13.205 -11.963 1.00 80.62 190 ASN A C 1
ATOM 1497 O O . ASN A 1 190 ? -3.023 12.105 -12.452 1.00 80.62 190 ASN A O 1
ATOM 1501 N N . PRO A 1 191 ? -1.856 13.341 -10.969 1.00 83.25 191 PRO A N 1
ATOM 1502 C CA . PRO A 1 191 ? -1.198 12.197 -10.360 1.00 83.25 191 PRO A CA 1
ATOM 1503 C C . PRO A 1 191 ? -2.169 11.401 -9.480 1.00 83.25 191 PRO A C 1
ATOM 1505 O O . PRO A 1 191 ? -3.044 11.969 -8.826 1.00 83.25 191 PRO A O 1
ATOM 1508 N N . TYR A 1 192 ? -1.977 10.089 -9.436 1.00 85.94 192 TYR A N 1
ATOM 1509 C CA . TYR A 1 192 ? -2.609 9.173 -8.494 1.00 85.94 192 TYR A CA 1
ATOM 1510 C C . TYR A 1 192 ? -1.622 8.081 -8.078 1.00 85.94 192 TYR A C 1
ATOM 1512 O O . TYR A 1 192 ? -0.602 7.858 -8.735 1.00 85.94 192 TYR A O 1
ATOM 1520 N N . ILE A 1 193 ? -1.936 7.410 -6.972 1.00 88.94 193 ILE A N 1
ATOM 1521 C CA . ILE A 1 193 ? -1.069 6.408 -6.357 1.00 88.94 193 ILE A CA 1
ATOM 1522 C C . ILE A 1 193 ? -1.736 5.038 -6.440 1.00 88.94 193 ILE A C 1
ATOM 1524 O O . ILE A 1 193 ? -2.899 4.890 -6.065 1.00 88.94 193 ILE A O 1
ATOM 1528 N N . ASN A 1 194 ? -0.984 4.036 -6.884 1.00 90.94 194 ASN A N 1
ATOM 1529 C CA . ASN A 1 194 ? -1.356 2.633 -6.781 1.00 90.94 194 ASN A CA 1
ATOM 1530 C C . ASN A 1 194 ? -0.563 1.953 -5.663 1.00 90.94 194 ASN A C 1
ATOM 1532 O O . ASN A 1 194 ? 0.594 2.295 -5.426 1.00 90.94 194 ASN A O 1
ATOM 1536 N N . ILE A 1 195 ? -1.168 0.955 -5.031 1.00 93.12 195 ILE A N 1
ATOM 1537 C CA . ILE A 1 195 ? -0.504 -0.002 -4.152 1.00 93.12 195 ILE A CA 1
ATOM 1538 C C . ILE A 1 195 ? -0.678 -1.386 -4.772 1.00 93.12 195 ILE A C 1
ATOM 1540 O O . ILE A 1 195 ? -1.796 -1.905 -4.833 1.00 93.12 195 ILE A O 1
ATOM 1544 N N . GLU A 1 196 ? 0.427 -1.983 -5.203 1.00 92.94 196 GLU A N 1
ATOM 1545 C CA . GLU A 1 196 ? 0.490 -3.393 -5.567 1.00 92.94 196 GLU A CA 1
ATOM 1546 C C . GLU A 1 196 ? 0.463 -4.218 -4.284 1.00 92.94 196 GLU A C 1
ATOM 1548 O O . GLU A 1 196 ? 1.411 -4.222 -3.499 1.00 92.94 196 GLU A O 1
ATOM 1553 N N . VAL A 1 197 ? -0.681 -4.851 -4.028 1.00 94.44 197 VAL A N 1
ATOM 1554 C CA . VAL A 1 197 ? -0.980 -5.440 -2.724 1.00 94.44 197 VAL A CA 1
ATOM 1555 C C . VAL A 1 197 ? -0.226 -6.752 -2.537 1.00 94.44 197 VAL A C 1
ATOM 1557 O O . VAL A 1 197 ? -0.559 -7.771 -3.144 1.00 94.44 197 VAL A O 1
ATOM 1560 N N . GLU A 1 198 ? 0.716 -6.759 -1.599 1.00 90.50 198 GLU A N 1
ATOM 1561 C CA . GLU A 1 198 ? 1.388 -7.974 -1.138 1.00 90.50 198 GLU A CA 1
ATOM 1562 C C . GLU A 1 198 ? 0.597 -8.659 -0.019 1.00 90.50 198 GLU A C 1
ATOM 1564 O O . GLU A 1 198 ? 0.437 -9.885 0.000 1.00 90.50 198 GLU A O 1
ATOM 1569 N N . ASN A 1 199 ? 0.078 -7.867 0.922 1.00 90.12 199 ASN A N 1
ATOM 1570 C CA . ASN A 1 199 ? -0.709 -8.350 2.046 1.00 90.12 199 ASN A CA 1
ATOM 1571 C C . ASN A 1 199 ? -1.810 -7.345 2.410 1.00 90.12 199 ASN A C 1
ATOM 1573 O O . ASN A 1 199 ? -1.612 -6.135 2.414 1.00 90.12 199 ASN A O 1
ATOM 1577 N N . LEU A 1 200 ? -2.995 -7.857 2.736 1.00 93.25 200 LEU A N 1
ATOM 1578 C CA . LEU A 1 200 ? -4.118 -7.052 3.203 1.00 93.25 200 LEU A CA 1
ATOM 1579 C C . LEU A 1 200 ? -4.783 -7.778 4.364 1.00 93.25 200 LEU A C 1
ATOM 1581 O O . LEU A 1 200 ? -5.200 -8.933 4.246 1.00 93.25 200 LEU A O 1
ATOM 1585 N N . SER A 1 201 ? -4.869 -7.097 5.501 1.00 89.56 201 SER A N 1
ATOM 1586 C CA . SER A 1 201 ? -5.316 -7.678 6.764 1.00 89.56 201 SER A CA 1
ATOM 1587 C C . SER A 1 201 ? -6.303 -6.759 7.494 1.00 89.56 201 SER A C 1
ATOM 1589 O O . SER A 1 201 ? -6.316 -5.550 7.251 1.00 89.56 201 SER A O 1
ATOM 1591 N N . PRO A 1 202 ? -7.173 -7.305 8.363 1.00 87.25 202 PRO A N 1
ATOM 1592 C CA . PRO A 1 202 ? -8.093 -6.484 9.136 1.00 87.25 202 PRO A CA 1
ATOM 1593 C C . PRO A 1 202 ? -7.342 -5.713 10.226 1.00 87.25 202 PRO A C 1
ATOM 1595 O O . PRO A 1 202 ? -6.414 -6.243 10.841 1.00 87.25 202 PRO A O 1
ATOM 1598 N N . VAL A 1 203 ? -7.801 -4.500 10.545 1.00 80.31 203 VAL A N 1
ATOM 1599 C CA . VAL A 1 203 ? -7.320 -3.793 11.740 1.00 80.31 203 VAL A CA 1
ATOM 1600 C C . VAL A 1 203 ? -7.780 -4.547 12.991 1.00 80.31 203 VAL A C 1
ATOM 1602 O O . VAL A 1 203 ? -8.973 -4.753 13.227 1.00 80.31 203 VAL A O 1
ATOM 1605 N N . ILE A 1 204 ? -6.821 -4.962 13.817 1.00 80.75 204 ILE A N 1
ATOM 1606 C CA . ILE A 1 204 ? -7.084 -5.567 15.126 1.00 80.75 204 ILE A CA 1
ATOM 1607 C C . ILE A 1 204 ? -7.577 -4.460 16.069 1.00 80.75 204 ILE A C 1
ATOM 1609 O O . ILE A 1 204 ? -7.015 -3.373 16.083 1.00 80.75 204 ILE A O 1
ATOM 1613 N N . CYS A 1 205 ? -8.618 -4.693 16.874 1.00 79.06 205 CYS A N 1
ATOM 1614 C CA . CYS A 1 205 ? -9.090 -3.656 17.798 1.00 79.06 205 CYS A CA 1
ATOM 1615 C C . CYS A 1 205 ? -8.131 -3.473 18.999 1.00 79.06 205 CYS A C 1
ATOM 1617 O O . CYS A 1 205 ? -7.459 -4.431 19.390 1.00 79.06 205 CYS A O 1
ATOM 1619 N N . PRO A 1 206 ? -8.081 -2.284 19.644 1.00 85.44 206 PRO A N 1
ATOM 1620 C CA . PRO A 1 206 ? -7.134 -1.997 20.734 1.00 85.44 206 PRO A CA 1
ATOM 1621 C C . PRO A 1 206 ? -7.069 -3.053 21.842 1.00 85.44 206 PRO A C 1
ATOM 1623 O O . PRO A 1 206 ? -6.000 -3.376 22.349 1.00 85.44 206 PRO A O 1
ATOM 1626 N N . ILE A 1 207 ? -8.214 -3.637 22.196 1.00 86.94 207 ILE A N 1
ATOM 1627 C CA . ILE A 1 207 ? -8.309 -4.635 23.266 1.00 86.94 207 ILE A CA 1
ATOM 1628 C C . ILE A 1 207 ? -7.615 -5.941 22.854 1.00 86.94 207 ILE A C 1
ATOM 1630 O O . ILE A 1 207 ? -6.884 -6.524 23.652 1.00 86.94 207 ILE A O 1
ATOM 1634 N N . GLU A 1 208 ? -7.797 -6.367 21.604 1.00 84.50 208 GLU A N 1
ATOM 1635 C CA . GLU A 1 208 ? -7.133 -7.547 21.042 1.00 84.50 208 GLU A CA 1
ATOM 1636 C C . GLU A 1 208 ? -5.623 -7.318 20.899 1.00 84.50 208 GLU A C 1
ATOM 1638 O O . GLU A 1 208 ? -4.838 -8.215 21.189 1.00 84.50 208 GLU A O 1
ATOM 1643 N N . LEU A 1 209 ? -5.179 -6.105 20.551 1.00 84.94 209 LEU A N 1
ATOM 1644 C CA . LEU A 1 209 ? -3.745 -5.793 20.509 1.00 84.94 209 LEU A CA 1
ATOM 1645 C C . LEU A 1 209 ? -3.091 -5.884 21.903 1.00 84.94 209 LEU A C 1
ATOM 1647 O O . LEU A 1 209 ? -1.988 -6.422 22.047 1.00 84.94 209 LEU A O 1
ATOM 1651 N N . ILE A 1 210 ? -3.773 -5.377 22.935 1.00 88.94 210 ILE A N 1
ATOM 1652 C CA . ILE A 1 210 ? -3.277 -5.327 24.319 1.00 88.94 210 ILE A CA 1
ATOM 1653 C C . ILE A 1 210 ? -3.265 -6.709 24.979 1.00 88.94 210 ILE A C 1
ATOM 1655 O O . ILE A 1 210 ? -2.295 -7.083 25.651 1.00 88.94 210 ILE A O 1
ATOM 1659 N N . TYR A 1 211 ? -4.358 -7.456 24.830 1.00 89.50 211 TYR A N 1
ATOM 1660 C CA . TYR A 1 211 ? -4.581 -8.698 25.564 1.00 89.50 211 TYR A CA 1
ATOM 1661 C C . TYR A 1 211 ? -4.322 -9.954 24.736 1.00 89.50 211 TYR A C 1
ATOM 1663 O O . TYR A 1 211 ? -4.127 -11.017 25.328 1.00 89.50 211 TYR A O 1
ATOM 1671 N N . LYS A 1 212 ? -4.220 -9.835 23.406 1.00 82.75 212 LYS A N 1
ATOM 1672 C CA . LYS A 1 212 ? -3.962 -10.917 22.445 1.00 82.75 212 LYS A CA 1
ATOM 1673 C C . LYS A 1 212 ? -4.889 -12.114 22.662 1.00 82.75 212 LYS A C 1
ATOM 1675 O O . LYS A 1 212 ? -5.977 -12.171 22.119 1.00 82.75 212 LYS A O 1
ATOM 1680 N N . ASN A 1 213 ? -4.463 -13.062 23.495 1.00 73.19 213 ASN A N 1
ATOM 1681 C CA . ASN A 1 213 ? -5.166 -14.315 23.761 1.00 73.19 213 ASN A CA 1
ATOM 1682 C C . ASN A 1 213 ? -5.863 -14.359 25.134 1.00 73.19 213 ASN A C 1
ATOM 1684 O O . ASN A 1 213 ? -6.420 -15.398 25.488 1.00 73.19 213 ASN A O 1
ATOM 1688 N N . ASP A 1 214 ? -5.812 -13.292 25.942 1.00 80.12 214 ASP A N 1
ATOM 1689 C CA . ASP A 1 214 ? -6.542 -13.239 27.216 1.00 80.12 214 ASP A CA 1
ATOM 1690 C C . ASP A 1 214 ? -8.032 -12.990 26.944 1.00 80.12 214 ASP A C 1
ATOM 1692 O O . ASP A 1 214 ? -8.534 -11.859 26.895 1.00 80.12 214 ASP A O 1
ATOM 1696 N N . SER A 1 215 ? -8.729 -14.103 26.718 1.00 77.81 215 SER A N 1
ATOM 1697 C CA . SER A 1 215 ? -10.134 -14.112 26.345 1.00 77.81 215 SER A CA 1
ATOM 1698 C C . SER A 1 215 ? -11.020 -13.534 27.442 1.00 77.81 215 SER A C 1
ATOM 1700 O O . SER A 1 215 ? -12.022 -12.915 27.115 1.00 77.81 215 SER A O 1
ATOM 1702 N N . TRP A 1 216 ? -10.659 -13.682 28.723 1.00 86.69 216 TRP A N 1
ATOM 1703 C CA . TRP A 1 216 ? -11.520 -13.266 29.833 1.00 86.69 216 TRP A CA 1
ATOM 1704 C C . TRP A 1 216 ? -11.622 -11.739 29.917 1.00 86.69 216 TRP A C 1
ATOM 1706 O O . TRP A 1 216 ? -12.727 -11.202 29.969 1.00 86.69 216 TRP A O 1
ATOM 1716 N N . LYS A 1 217 ? -10.486 -11.025 29.877 1.00 88.69 217 LYS A N 1
ATOM 1717 C CA . LYS A 1 217 ? -10.482 -9.552 29.936 1.00 88.69 217 LYS A CA 1
ATOM 1718 C C . LYS A 1 217 ? -11.161 -8.958 28.711 1.00 88.69 217 LYS A C 1
ATOM 1720 O O . LYS A 1 217 ? -11.943 -8.012 28.816 1.00 88.69 217 LYS A O 1
ATOM 1725 N N . THR A 1 218 ? -10.885 -9.552 27.556 1.00 87.69 218 THR A N 1
ATOM 1726 C CA . THR A 1 218 ? -11.456 -9.137 26.279 1.00 87.69 218 THR A CA 1
ATOM 1727 C C . THR A 1 218 ? -12.967 -9.368 26.239 1.00 87.69 218 THR A C 1
ATOM 1729 O O . THR A 1 218 ? -13.716 -8.487 25.817 1.00 87.69 218 THR A O 1
ATOM 1732 N N . GLU A 1 219 ? -13.440 -10.510 26.739 1.00 87.75 219 GLU A N 1
ATOM 1733 C CA . GLU A 1 219 ? -14.864 -10.830 26.854 1.00 87.75 219 GLU A CA 1
ATOM 1734 C C . GLU A 1 219 ? -15.574 -9.917 27.855 1.00 87.75 219 GLU A C 1
ATOM 1736 O O . GLU A 1 219 ? -16.656 -9.418 27.550 1.00 87.75 219 GLU A O 1
ATOM 1741 N N . LEU A 1 220 ? -14.952 -9.615 28.999 1.00 90.81 220 LEU A N 1
ATOM 1742 C CA . LEU A 1 220 ? -15.521 -8.701 29.988 1.00 90.81 220 LEU A CA 1
ATOM 1743 C C . LEU A 1 220 ? -15.738 -7.294 29.404 1.00 90.81 220 LEU A C 1
ATOM 1745 O O . LEU A 1 220 ? -16.826 -6.731 29.540 1.00 90.81 220 LEU A O 1
ATOM 1749 N N . LEU A 1 221 ? -14.747 -6.745 28.694 1.00 91.62 221 LEU A N 1
ATOM 1750 C CA . LEU A 1 221 ? -14.863 -5.432 28.045 1.00 91.62 221 LEU A CA 1
ATOM 1751 C C . LEU A 1 221 ? -15.918 -5.426 26.932 1.00 91.62 221 LEU A C 1
ATOM 1753 O O . LEU A 1 221 ? -16.714 -4.488 26.840 1.00 91.62 221 LEU A O 1
ATOM 1757 N N . ARG A 1 222 ? -15.967 -6.483 26.110 1.00 89.25 222 ARG A N 1
ATOM 1758 C CA . ARG A 1 222 ? -17.011 -6.654 25.084 1.00 89.25 222 ARG A CA 1
ATOM 1759 C C . ARG A 1 222 ? -18.397 -6.716 25.719 1.00 89.25 222 ARG A C 1
ATOM 1761 O O . ARG A 1 222 ? -19.301 -6.018 25.274 1.00 89.25 222 ARG A O 1
ATOM 1768 N N . ASN A 1 223 ? -18.552 -7.478 26.798 1.00 90.69 223 ASN A N 1
ATOM 1769 C CA . ASN A 1 223 ? -19.808 -7.597 27.524 1.00 90.69 223 ASN A CA 1
ATOM 1770 C C . ASN A 1 223 ? -20.254 -6.246 28.103 1.00 90.69 223 ASN A C 1
ATOM 1772 O O . ASN A 1 223 ? -21.414 -5.865 27.958 1.00 90.69 223 ASN A O 1
ATOM 1776 N N . PHE A 1 224 ? -19.336 -5.483 28.701 1.00 93.56 224 PHE A N 1
ATOM 1777 C CA . PHE A 1 224 ? -19.633 -4.143 29.206 1.00 93.56 224 PHE A CA 1
ATOM 1778 C C . PHE A 1 224 ? -20.069 -3.188 28.085 1.00 93.56 224 PHE A C 1
ATOM 1780 O O . PHE A 1 224 ? -21.091 -2.506 28.200 1.00 93.56 224 PHE A O 1
ATOM 1787 N N . ARG A 1 225 ? -19.355 -3.189 26.955 1.00 93.19 225 ARG A N 1
ATOM 1788 C CA . ARG A 1 225 ? -19.734 -2.432 25.755 1.00 93.19 225 ARG A CA 1
ATOM 1789 C C . ARG A 1 225 ? -21.146 -2.796 25.286 1.00 93.19 225 ARG A C 1
ATOM 1791 O O . ARG A 1 225 ? -21.988 -1.917 25.099 1.00 93.19 225 ARG A O 1
ATOM 1798 N N . ASP A 1 226 ? -21.407 -4.089 25.132 1.00 92.38 226 ASP A N 1
ATOM 1799 C CA . ASP A 1 226 ? -22.613 -4.602 24.482 1.00 92.38 226 ASP A CA 1
ATOM 1800 C C . ASP A 1 226 ? -23.843 -4.554 25.385 1.00 92.38 226 ASP A C 1
ATOM 1802 O O . ASP A 1 226 ? -24.951 -4.360 24.889 1.00 92.38 226 ASP A O 1
ATOM 1806 N N . ASN A 1 227 ? -23.673 -4.680 26.702 1.00 94.38 227 ASN A N 1
ATOM 1807 C CA . ASN A 1 227 ? -24.786 -4.749 27.646 1.00 94.38 227 ASN A CA 1
ATOM 1808 C C . ASN A 1 227 ? -24.952 -3.517 28.534 1.00 94.38 227 ASN A C 1
ATOM 1810 O O . ASN A 1 227 ? -26.028 -3.357 29.111 1.00 94.38 227 ASN A O 1
ATOM 1814 N N . VAL A 1 228 ? -23.952 -2.641 28.631 1.00 94.19 228 VAL A N 1
ATOM 1815 C CA . VAL A 1 228 ? -24.037 -1.412 29.434 1.00 94.19 228 VAL A CA 1
ATOM 1816 C C . VAL A 1 228 ? -23.990 -0.184 28.534 1.00 94.19 228 VAL A C 1
ATOM 1818 O O . VAL A 1 228 ? -24.980 0.544 28.458 1.00 94.19 228 VAL A O 1
ATOM 1821 N N . LEU A 1 229 ? -22.888 0.026 27.806 1.00 94.38 229 LEU A N 1
ATOM 1822 C CA . LEU A 1 229 ? -22.700 1.242 27.004 1.00 94.38 229 LEU A CA 1
ATOM 1823 C C . LEU A 1 229 ? -23.712 1.348 25.856 1.00 94.38 229 LEU A C 1
ATOM 1825 O O . LEU A 1 229 ? -24.276 2.412 25.621 1.00 94.38 229 LEU A O 1
ATOM 1829 N N . SER A 1 230 ? -24.015 0.245 25.173 1.00 93.94 230 SER A N 1
ATOM 1830 C CA . SER A 1 230 ? -24.966 0.243 24.050 1.00 93.94 230 SER A CA 1
ATOM 1831 C C . SER A 1 230 ? -26.386 0.696 24.441 1.00 93.94 230 SER A C 1
ATOM 1833 O O . SER A 1 230 ? -27.144 1.211 23.607 1.00 93.94 230 SER A O 1
ATOM 1835 N N . ARG A 1 231 ? -26.761 0.523 25.717 1.00 94.75 231 ARG A N 1
ATOM 1836 C CA . ARG A 1 231 ? -28.118 0.778 26.217 1.00 94.75 231 ARG A CA 1
ATOM 1837 C C . ARG A 1 231 ? -28.399 2.260 26.429 1.00 94.75 231 ARG A C 1
ATOM 1839 O O . ARG A 1 231 ? -29.565 2.653 26.391 1.00 94.75 231 ARG A O 1
ATOM 1846 N N . THR A 1 232 ? -27.371 3.090 26.594 1.00 94.50 232 THR A N 1
ATOM 1847 C CA . THR A 1 232 ? -27.530 4.533 26.809 1.00 94.50 232 THR A CA 1
ATOM 1848 C C . THR A 1 232 ? -27.151 5.329 25.555 1.00 94.50 232 THR A C 1
ATOM 1850 O O . THR A 1 232 ? -26.304 4.889 24.776 1.00 94.50 232 THR A O 1
ATOM 1853 N N . PRO A 1 233 ? -27.785 6.489 25.297 1.00 92.19 233 PRO A N 1
ATOM 1854 C CA . PRO A 1 233 ? -27.350 7.392 24.233 1.00 92.19 233 PRO A CA 1
ATOM 1855 C C . PRO A 1 233 ? -25.875 7.782 24.359 1.00 92.19 233 PRO A C 1
ATOM 1857 O O . PRO A 1 233 ? -25.136 7.679 23.387 1.00 92.19 233 PRO A O 1
ATOM 1860 N N . GLU A 1 234 ? -25.435 8.138 25.564 1.00 94.75 234 GLU A N 1
ATOM 1861 C CA . GLU A 1 234 ? -24.068 8.577 25.842 1.00 94.75 234 GLU A CA 1
ATOM 1862 C C . GLU A 1 234 ? -23.066 7.441 25.618 1.00 94.75 234 GLU A C 1
ATOM 1864 O O . GLU A 1 234 ? -22.022 7.636 24.999 1.00 94.75 234 GLU A O 1
ATOM 1869 N N . GLY A 1 235 ? -23.400 6.227 26.062 1.00 91.44 235 GLY A N 1
ATOM 1870 C CA . GLY A 1 235 ? -22.550 5.061 25.865 1.00 91.44 235 GLY A CA 1
ATOM 1871 C C . GLY A 1 235 ? -22.428 4.669 24.391 1.00 91.44 235 GLY A C 1
ATOM 1872 O O . GLY A 1 235 ? -21.345 4.286 23.959 1.00 91.44 235 GLY A O 1
ATOM 1873 N N . ARG A 1 236 ? -23.477 4.848 23.577 1.00 87.75 236 ARG A N 1
ATOM 1874 C CA . ARG A 1 236 ? -23.378 4.662 22.118 1.00 87.75 236 ARG A CA 1
ATOM 1875 C C . ARG A 1 236 ? -22.459 5.680 21.450 1.00 87.75 236 ARG A C 1
ATOM 1877 O O . ARG A 1 236 ? -21.749 5.302 20.523 1.00 87.75 236 ARG A O 1
ATOM 1884 N N . GLU A 1 237 ? -22.429 6.928 21.914 1.00 90.12 237 GLU A N 1
ATOM 1885 C CA . GLU A 1 237 ? -21.469 7.919 21.407 1.00 90.12 237 GLU A CA 1
ATOM 1886 C C . GLU A 1 237 ? -20.028 7.569 21.802 1.00 90.12 237 GLU A C 1
ATOM 1888 O O . GLU A 1 237 ? -19.129 7.666 20.970 1.00 90.12 237 GLU A O 1
ATOM 1893 N N . LEU A 1 238 ? -19.805 7.050 23.015 1.00 91.25 238 LEU A N 1
ATOM 1894 C CA . LEU A 1 238 ? -18.492 6.527 23.413 1.00 91.25 238 LEU A CA 1
ATOM 1895 C C . LEU A 1 238 ? -18.057 5.334 22.555 1.00 91.25 238 LEU A C 1
ATOM 1897 O O . LEU A 1 238 ? -16.898 5.260 22.158 1.00 91.25 238 LEU A O 1
ATOM 1901 N N . ILE A 1 239 ? -18.975 4.418 22.228 1.00 82.31 239 ILE A N 1
ATOM 1902 C CA . ILE A 1 239 ? -18.690 3.289 21.330 1.00 82.31 239 ILE A CA 1
ATOM 1903 C C . ILE A 1 239 ? -18.288 3.789 19.940 1.00 82.31 239 ILE A C 1
ATOM 1905 O O . ILE A 1 239 ? -17.305 3.310 19.381 1.00 82.31 239 ILE A O 1
ATOM 1909 N N . LYS A 1 240 ? -19.026 4.755 19.380 1.00 78.69 240 LYS A N 1
ATOM 1910 C CA . LYS A 1 240 ? -18.685 5.355 18.082 1.00 78.69 240 LYS A CA 1
ATOM 1911 C C . LYS A 1 240 ? -17.305 5.997 18.116 1.00 78.69 240 LYS A C 1
ATOM 1913 O O . LYS A 1 240 ? -16.508 5.752 17.220 1.00 78.69 240 LYS A O 1
ATOM 1918 N N . LEU A 1 241 ? -17.020 6.773 19.161 1.00 83.00 241 LEU A N 1
ATOM 1919 C CA . LEU A 1 241 ? -15.724 7.414 19.343 1.00 83.00 241 LEU A CA 1
ATOM 1920 C C . LEU A 1 241 ? -14.603 6.373 19.440 1.00 83.00 241 LEU A C 1
ATOM 1922 O O . LEU A 1 241 ? -13.577 6.521 18.788 1.00 83.00 241 LEU A O 1
ATOM 1926 N N . TYR A 1 242 ? -14.817 5.290 20.190 1.00 85.25 242 TYR A N 1
ATOM 1927 C CA . TYR A 1 242 ? -13.864 4.187 20.273 1.00 85.25 242 TYR A CA 1
ATOM 1928 C C . TYR A 1 242 ? -13.538 3.613 18.893 1.00 85.25 242 TYR A C 1
ATOM 1930 O O . TYR A 1 242 ? -12.363 3.492 18.566 1.00 85.25 242 TYR A O 1
ATOM 1938 N N . TYR A 1 243 ? -14.539 3.288 18.071 1.00 74.69 243 TYR A N 1
ATOM 1939 C CA . TYR A 1 243 ? -14.286 2.748 16.731 1.00 74.69 243 TYR A CA 1
ATOM 1940 C C . TYR A 1 243 ? -13.638 3.769 15.796 1.00 74.69 243 TYR A C 1
ATOM 1942 O O . TYR A 1 243 ? -12.761 3.394 15.029 1.00 74.69 243 TYR A O 1
ATOM 1950 N N . LEU A 1 244 ? -14.014 5.046 15.905 1.00 76.31 244 LEU A N 1
ATOM 1951 C CA . LEU A 1 244 ? -13.424 6.127 15.117 1.00 76.31 244 LEU A CA 1
ATOM 1952 C C . LEU A 1 244 ? -11.924 6.292 15.401 1.00 76.31 244 LEU A C 1
ATOM 1954 O O . LEU A 1 244 ? -11.141 6.455 14.476 1.00 76.31 244 LEU A O 1
ATOM 1958 N N . TRP A 1 245 ? -11.523 6.234 16.672 1.00 81.75 245 TRP A N 1
ATOM 1959 C CA . TRP A 1 245 ? -10.129 6.437 17.082 1.00 81.75 245 TRP A CA 1
ATOM 1960 C C . TRP A 1 245 ? -9.311 5.146 17.166 1.00 81.75 245 TRP A C 1
ATOM 1962 O O . TRP A 1 245 ? -8.088 5.213 17.269 1.00 81.75 245 TRP A O 1
ATOM 1972 N N . SER A 1 246 ? -9.957 3.975 17.132 1.00 83.31 246 SER A N 1
ATOM 1973 C CA . SER A 1 246 ? -9.283 2.675 17.240 1.00 83.31 246 SER A CA 1
ATOM 1974 C C . SER A 1 246 ? -8.125 2.520 16.252 1.00 83.31 246 SER A C 1
ATOM 1976 O O . SER A 1 246 ? -7.055 2.139 16.721 1.00 83.31 246 SER A O 1
ATOM 1978 N N . PRO A 1 247 ? -8.271 2.853 14.952 1.00 74.00 247 PRO A N 1
ATOM 1979 C CA . PRO A 1 247 ? -7.167 2.783 13.999 1.00 74.00 247 PRO A CA 1
ATOM 1980 C C . PRO A 1 247 ? -5.934 3.571 14.4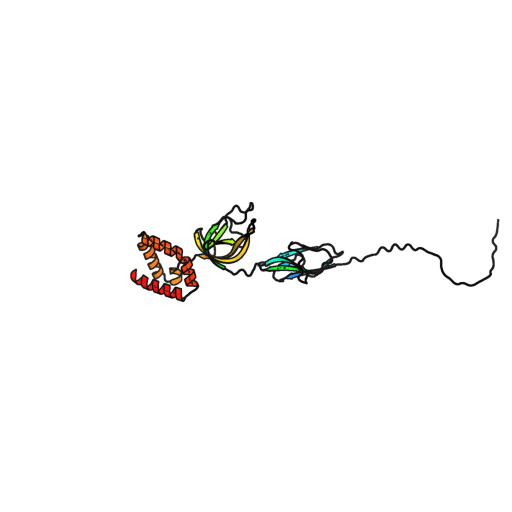79 1.00 74.00 247 PRO A C 1
ATOM 1982 O O . PRO A 1 247 ? -4.862 3.001 14.671 1.00 74.00 247 PRO A O 1
ATOM 1985 N N . SER A 1 248 ? -6.080 4.867 14.770 1.00 79.38 248 SER A N 1
ATOM 1986 C CA . SER A 1 248 ? -4.954 5.720 15.183 1.00 79.38 248 SER A CA 1
ATOM 1987 C C . SER A 1 248 ? -4.338 5.291 16.520 1.00 79.38 248 SER A C 1
ATOM 1989 O O . SER A 1 248 ? -3.125 5.364 16.701 1.00 79.38 248 SER A O 1
ATOM 1991 N N . ILE A 1 249 ? -5.158 4.810 17.462 1.00 85.00 249 ILE A N 1
ATOM 1992 C CA . ILE A 1 249 ? -4.680 4.277 18.746 1.00 85.00 249 ILE A CA 1
ATOM 1993 C C . ILE A 1 249 ? -3.842 3.012 18.524 1.00 85.00 249 ILE A C 1
ATOM 1995 O O . ILE A 1 249 ? -2.793 2.870 19.148 1.00 85.00 249 ILE A O 1
ATOM 1999 N N . ILE A 1 250 ? -4.274 2.116 17.632 1.00 83.38 250 ILE A N 1
ATOM 2000 C CA . ILE A 1 250 ? -3.520 0.910 17.263 1.00 83.38 250 ILE A CA 1
ATOM 2001 C C . ILE A 1 250 ? -2.170 1.285 16.670 1.00 83.38 250 ILE A C 1
ATOM 2003 O O . ILE A 1 250 ? -1.152 0.794 17.147 1.00 83.38 250 ILE A O 1
ATOM 2007 N N . GLN A 1 251 ? -2.149 2.202 15.702 1.00 74.44 251 GLN A N 1
ATOM 2008 C CA . GLN A 1 251 ? -0.906 2.658 15.083 1.00 74.44 251 GLN A CA 1
ATOM 2009 C C . GLN A 1 251 ? 0.059 3.246 16.127 1.00 74.44 251 GLN A C 1
ATOM 2011 O O . GLN A 1 251 ? 1.252 2.943 16.121 1.00 74.44 251 GLN A O 1
ATOM 2016 N N . ALA A 1 252 ? -0.450 4.039 17.076 1.00 85.06 252 ALA A N 1
ATOM 2017 C CA . ALA A 1 252 ? 0.354 4.570 18.174 1.00 85.06 252 ALA A CA 1
ATOM 2018 C C . ALA A 1 252 ? 0.899 3.464 19.099 1.00 85.06 252 ALA A C 1
ATOM 2020 O O . ALA A 1 252 ? 2.058 3.525 19.501 1.00 85.06 252 ALA A O 1
ATOM 2021 N N . MET A 1 253 ? 0.093 2.444 19.411 1.00 86.25 253 MET A N 1
ATOM 2022 C CA . MET A 1 253 ? 0.491 1.299 20.240 1.00 86.25 253 MET A CA 1
ATOM 2023 C C . MET A 1 253 ? 1.503 0.371 19.556 1.00 86.25 253 MET A C 1
ATOM 2025 O O . MET A 1 253 ? 2.348 -0.207 20.232 1.00 86.25 253 MET A O 1
ATOM 2029 N N . GLU A 1 254 ? 1.417 0.195 18.237 1.00 81.00 254 GLU A N 1
ATOM 2030 C CA . GLU A 1 254 ? 2.384 -0.597 17.466 1.00 81.00 254 GLU A CA 1
ATOM 2031 C C . GLU A 1 254 ? 3.745 0.106 17.375 1.00 81.00 254 GLU A C 1
ATOM 2033 O O . GLU A 1 254 ? 4.784 -0.547 17.439 1.00 81.00 254 GLU A O 1
ATOM 2038 N N . ASN A 1 255 ? 3.742 1.437 17.276 1.00 83.12 255 ASN A N 1
ATOM 2039 C CA . ASN A 1 255 ? 4.960 2.238 17.146 1.00 83.12 255 ASN A CA 1
ATOM 2040 C C . ASN A 1 255 ? 5.617 2.596 18.490 1.00 83.12 255 ASN A C 1
ATOM 2042 O O . ASN A 1 255 ? 6.764 3.045 18.510 1.00 83.12 255 ASN A O 1
ATOM 2046 N N . ASN A 1 256 ? 4.904 2.437 19.608 1.00 89.69 256 ASN A N 1
ATOM 2047 C CA . ASN A 1 256 ? 5.386 2.792 20.938 1.00 89.69 256 ASN A CA 1
ATOM 2048 C C . ASN A 1 256 ? 4.885 1.789 21.992 1.00 89.69 256 ASN A C 1
ATOM 2050 O O . ASN A 1 256 ? 3.745 1.863 22.456 1.00 89.69 256 ASN A O 1
ATOM 2054 N N . GLU A 1 257 ? 5.765 0.867 22.393 1.00 91.81 257 GLU A N 1
ATOM 2055 C CA . GLU A 1 257 ? 5.450 -0.145 23.411 1.00 91.81 257 GLU A CA 1
ATOM 2056 C C . GLU A 1 257 ? 5.208 0.464 24.803 1.00 91.81 257 GLU A C 1
ATOM 2058 O O . GLU A 1 257 ? 4.321 -0.014 25.506 1.00 91.81 257 GLU A O 1
ATOM 2063 N N . ASP A 1 258 ? 5.888 1.555 25.180 1.00 94.62 258 ASP A N 1
ATOM 2064 C CA . ASP A 1 258 ? 5.653 2.221 26.473 1.00 94.62 258 ASP A CA 1
ATOM 2065 C C . ASP A 1 258 ? 4.221 2.779 26.538 1.00 94.62 258 ASP A C 1
ATOM 2067 O O . ASP A 1 258 ? 3.497 2.559 27.508 1.00 94.62 258 ASP A O 1
ATOM 2071 N N . PHE A 1 259 ? 3.764 3.429 25.460 1.00 94.19 259 PHE A N 1
ATOM 2072 C CA . PHE A 1 259 ? 2.387 3.927 25.358 1.00 94.19 259 PHE A CA 1
ATOM 2073 C C . PHE A 1 259 ? 1.356 2.793 25.448 1.00 94.19 259 PHE A C 1
ATOM 2075 O O . PHE A 1 259 ? 0.304 2.927 26.078 1.00 94.19 259 PHE A O 1
ATOM 2082 N N . LYS A 1 260 ? 1.650 1.656 24.816 1.00 92.25 260 LYS A N 1
ATOM 2083 C CA . LYS A 1 260 ? 0.792 0.472 24.856 1.00 92.25 260 LYS A CA 1
ATOM 2084 C C . LYS A 1 260 ? 0.719 -0.140 26.256 1.00 92.25 260 LYS A C 1
ATOM 2086 O O . LYS A 1 260 ? -0.371 -0.547 26.669 1.00 92.25 260 LYS A O 1
ATOM 2091 N N . ASP A 1 261 ? 1.828 -0.177 26.990 1.00 93.38 261 ASP A N 1
ATOM 2092 C CA . ASP A 1 261 ? 1.865 -0.646 28.376 1.00 93.38 261 ASP A CA 1
ATOM 2093 C C . ASP A 1 261 ? 1.124 0.313 29.324 1.00 93.38 261 ASP A C 1
ATOM 2095 O O . ASP A 1 261 ? 0.300 -0.146 30.119 1.00 93.38 261 ASP A O 1
ATOM 2099 N N . GLU A 1 262 ? 1.284 1.631 29.171 1.00 95.44 262 GLU A N 1
ATOM 2100 C CA . GLU A 1 262 ? 0.508 2.631 29.924 1.00 95.44 262 GLU A CA 1
ATOM 2101 C C . GLU A 1 262 ? -1.003 2.478 29.682 1.00 95.44 262 GLU A C 1
ATOM 2103 O O . GLU A 1 262 ? -1.801 2.397 30.621 1.00 95.44 262 GLU A O 1
ATOM 2108 N N . ALA A 1 263 ? -1.419 2.362 28.418 1.00 93.56 263 ALA A N 1
ATOM 2109 C CA . ALA A 1 263 ? -2.821 2.153 28.070 1.00 93.56 263 ALA A CA 1
ATOM 2110 C C . ALA A 1 263 ? -3.370 0.839 28.654 1.00 93.56 263 ALA A C 1
ATOM 2112 O O . ALA A 1 263 ? -4.512 0.780 29.121 1.00 93.56 263 ALA A O 1
ATOM 2113 N N . LYS A 1 264 ? -2.555 -0.221 28.668 1.00 94.31 264 LYS A N 1
ATOM 2114 C CA . LYS A 1 264 ? -2.903 -1.503 29.285 1.00 94.31 264 LYS A CA 1
ATOM 2115 C C . LYS A 1 264 ? -3.090 -1.381 30.794 1.00 94.31 264 LYS A C 1
ATOM 2117 O O . LYS A 1 264 ? -4.015 -1.996 31.329 1.00 94.31 264 LYS A O 1
ATOM 2122 N N . GLU A 1 265 ? -2.242 -0.628 31.486 1.00 95.19 265 GLU A N 1
ATOM 2123 C CA . GLU A 1 265 ? -2.388 -0.361 32.920 1.00 95.19 265 GLU A CA 1
ATOM 2124 C C . GLU A 1 265 ? -3.679 0.403 33.214 1.00 95.19 265 GLU A C 1
ATOM 2126 O O . GLU A 1 265 ? -4.485 -0.067 34.019 1.00 95.19 265 GL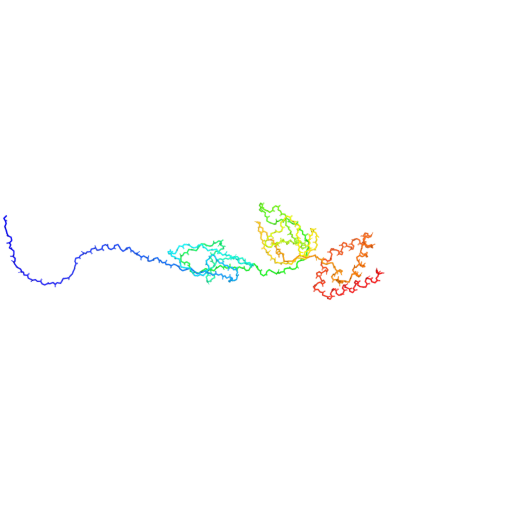U A O 1
ATOM 2131 N N . MET A 1 266 ? -3.955 1.479 32.470 1.00 93.75 266 MET A N 1
ATOM 2132 C CA . MET A 1 266 ? -5.201 2.243 32.602 1.00 93.75 266 MET A CA 1
ATOM 2133 C C . MET A 1 266 ? -6.447 1.367 32.410 1.00 93.75 266 MET A C 1
ATOM 2135 O O . MET A 1 266 ? -7.410 1.455 33.175 1.00 93.75 266 MET A O 1
ATOM 2139 N N . ILE A 1 267 ? -6.441 0.486 31.404 1.00 92.25 267 ILE A N 1
ATOM 2140 C CA . ILE A 1 267 ? -7.561 -0.432 31.170 1.00 92.25 267 ILE A CA 1
ATOM 2141 C C . ILE A 1 267 ? -7.660 -1.467 32.296 1.00 92.25 267 ILE A C 1
ATOM 2143 O O . ILE A 1 267 ? -8.769 -1.776 32.725 1.00 92.25 267 ILE A O 1
ATOM 2147 N N . ASN A 1 268 ? -6.544 -1.983 32.822 1.00 93.12 268 ASN A N 1
ATOM 2148 C CA . ASN A 1 268 ? -6.570 -2.907 33.962 1.00 93.12 268 ASN A CA 1
ATOM 2149 C C . ASN A 1 268 ? -7.173 -2.262 35.220 1.00 93.12 268 ASN A C 1
ATOM 2151 O O . ASN A 1 268 ? -7.894 -2.939 35.953 1.00 93.12 268 ASN A O 1
ATOM 2155 N N . GLU A 1 269 ? -6.921 -0.976 35.463 1.00 93.44 269 GLU A N 1
ATOM 2156 C CA . GLU A 1 269 ? -7.556 -0.238 36.558 1.00 93.44 269 GLU A CA 1
ATOM 2157 C C . GLU A 1 269 ? -9.060 -0.067 36.328 1.00 93.44 269 GLU A C 1
ATOM 2159 O O . GLU A 1 269 ? -9.858 -0.343 37.223 1.00 93.44 269 GLU A O 1
ATOM 2164 N N . ALA A 1 270 ? -9.468 0.313 35.113 1.00 90.00 270 ALA A N 1
ATOM 2165 C CA . ALA A 1 270 ? -10.881 0.435 34.758 1.00 90.00 270 ALA A CA 1
ATOM 2166 C C . ALA A 1 270 ? -11.620 -0.909 34.843 1.00 90.00 270 ALA A C 1
ATOM 2168 O O . ALA A 1 270 ? -12.772 -0.954 35.277 1.00 90.00 270 ALA A O 1
ATOM 2169 N N . LEU A 1 271 ? -10.948 -2.010 34.483 1.00 90.62 271 LEU A N 1
ATOM 2170 C CA . LEU A 1 271 ? -11.486 -3.358 34.603 1.00 90.62 271 LEU A CA 1
ATOM 2171 C C . LEU A 1 271 ? -11.949 -3.625 36.032 1.00 90.62 271 LEU A C 1
ATOM 2173 O O . LEU A 1 271 ? -13.031 -4.168 36.179 1.00 90.62 271 LEU A O 1
ATOM 2177 N N . LEU A 1 272 ? -11.204 -3.210 37.067 1.00 91.50 272 LEU A N 1
ATOM 2178 C CA . LEU A 1 272 ? -11.575 -3.408 38.482 1.00 91.50 272 LEU A CA 1
ATOM 2179 C C . LEU A 1 272 ? -12.931 -2.794 38.865 1.00 91.50 272 LEU A C 1
ATOM 2181 O O . LEU A 1 272 ? -13.517 -3.199 39.865 1.00 91.50 272 LEU A O 1
ATOM 2185 N N . LEU A 1 273 ? -13.432 -1.832 38.088 1.00 88.94 273 LEU A N 1
ATOM 2186 C CA . LEU A 1 273 ? -14.700 -1.147 38.346 1.00 88.94 273 LEU A CA 1
ATOM 2187 C C . LEU A 1 273 ? -15.905 -1.828 37.685 1.00 88.94 273 LEU A C 1
ATOM 2189 O O . LEU A 1 273 ? -17.042 -1.473 37.995 1.00 88.94 273 LEU A O 1
ATOM 2193 N N . ILE A 1 274 ? -15.666 -2.763 36.762 1.00 85.62 274 ILE A N 1
ATOM 2194 C CA . ILE A 1 274 ? -16.708 -3.391 35.935 1.00 85.62 274 ILE A CA 1
ATOM 2195 C C . ILE A 1 274 ? -16.749 -4.925 36.049 1.00 85.62 274 ILE A C 1
ATOM 2197 O O . ILE A 1 274 ? -17.506 -5.550 35.305 1.00 85.62 274 ILE A O 1
ATOM 2201 N N . GLN A 1 275 ? -15.936 -5.517 36.936 1.00 68.75 275 GLN A N 1
ATOM 2202 C CA . GLN A 1 275 ? -15.925 -6.965 37.230 1.00 68.75 275 GLN A CA 1
ATOM 2203 C C . GLN A 1 275 ? -17.121 -7.380 38.085 1.00 68.75 275 GLN A C 1
ATOM 2205 O O . GLN A 1 275 ? -17.519 -6.593 38.975 1.00 68.75 275 GLN A O 1
#

Radius of gyration: 40.42 Å; chains: 1; bounding box: 97×31×153 Å

Foldseek 3Di:
DDDDDDDDDDDDDDDDDDDDDPPPPPPPPPPPFDWAKAAEEEVVNQQWDKPDHGIDTHGNQDKDWMFTGGDPQKDFAAKAFPVRHGDGPDGRDIDGPPDHYMYGYIDGLDVFPFDFDKFFWAWAQALADDPVRRWTFIWGDDPHATEFEDEPNHTRTNLPFDDFPNDTDDGGFTKTFTFGKHWDAYPVRHIHIYGHGPGIGGQDFLVCVLCVPVVVLVVLVVCCLVPPLVVDPNSVVVVVVSVVCRRVLSVVCVVDVVSSVVVSVVSVVVSVVRD

pLDDT: mean 81.38, std 17.72, range [27.64, 97.31]

Secondary structure (DSSP, 8-state):
-----------------------------------EEEEEEEESTTSEEESS-EEEEEGGG--EEE-EEEPTTEEEEEEEETTS-EEES-SSEEEPTT--EEEEEEEES-----EEEEEEEEEE--S--STT--S-EEEEEETTEEEEEEETTEE-BTT----BTTB---TT-EEEEEEEEEEEE-TT--EEEEEEEEEEEEPPPHHHHHHTT-HHHHHHHHHHHHHTGGGSHHHHHHHHHHHHHHHHHHHHHHH-HHHHHHHHHHHHHHHTTT-

Sequence (275 aa):
MKQHGLILMLIASVSSYASANEIFTTTTSYKPPMDCMLYITTSPQQGGTTTKPGEHFIQGCSPQTVEAIPHTGFTFSHWENNDGSFLSYENPITIEFPSRSIVAVFDTLGDFPNIRLMGTYTCNENPCMGYLCSRDVWSVMEDNDIYYLTKDWEWLWGCEPISWNGYTPKEGDSVIVEGEVSEATDYHANPYINIEVENLSPVICPIELIYKNDSWKTELLRNFRDNVLSRTPEGRELIKLYYLWSPSIIQAMENNEDFKDEAKEMINEALLLIQ